Protein AF-A0A0P9D506-F1 (afdb_monomer)

Sequence (227 aa):
PQLPSVRALAQFGEVRVVRRDKPLDVAALNPLVLRYRTFWEDERLKTAIEIQHPLAGPLPELEIALEADGAMVNRFLLVPDPQRTRPQYLGADVLPATPGGEGYVNTRDFPRFPAPATPPAGNYTRKLRLRMAGQSVDERALATFTRSGDGQIGALVPGSGEFVYLRHRADTAALRGSPADFGGGLELAGWNGPARAAAGAPLTIGLRWQAGAVIAQAFFPELQLLD

Foldseek 3Di:
DDDPFWDFDDDDPQDTDIDGPDDDPCVVLFWWKKWKWWDDDPQWTKIKIKTAGRDQDAAWWKKKFKAFPNHTFWIFTDGEDSPDRGIKMWIWIANQQQRWTFIDTRDDDTDTGGGDPQDDWHKMWIKIFTGDPRDTDDMDTQWIWTADNRRDTHPIDGDIDMDIGRDDDPDPPDFDDDWDDPDQQKIQRHKDWDPDDDPPDDTDIGTDMDGNGRPPDDDDDDDDDDD

Secondary structure (DSSP, 8-state):
-PPTTEEEEEEETTEEEEEESS---HHHH--EEEEEEEEEETTEEEEEEEEE--S-SPPPEEEEEEEETTEEEEEEEE---TT--S-EEEEEEEETTTTEEEEEESSS---EEPPPSSPPPEEEEEEEEEEETTEEEEEEEEEEEEE-TT--EEEEEE-EEEEEE-------SPPBP--EESSSSEEEEEEE--SSPPTTSPPP-EEEEEESS---S----------

Solvent-accessible surface area (backbone atoms only — not comparable to full-atom values): 13648 Å² total; per-residue (Å²): 127,84,59,86,62,53,47,78,76,49,74,58,89,90,47,70,46,67,47,63,82,63,89,75,68,56,79,84,63,39,38,45,31,41,38,40,39,34,48,80,55,94,84,22,48,34,33,46,31,41,37,44,65,54,69,94,61,87,62,57,38,36,31,40,37,35,24,48,79,84,41,84,65,42,77,46,81,42,71,64,67,66,84,61,78,60,69,43,50,33,36,39,36,34,35,57,70,41,62,15,35,40,45,37,59,84,65,90,86,54,65,71,40,75,47,50,95,72,63,78,56,46,48,35,39,32,31,42,33,39,26,52,94,91,39,80,79,46,75,44,76,33,27,38,30,34,31,45,86,89,24,49,78,42,79,72,44,66,27,68,52,75,46,80,41,76,76,77,77,83,74,82,70,82,55,51,82,66,71,44,78,67,79,75,27,35,29,35,69,18,30,44,61,71,96,70,85,59,92,95,55,90,85,66,73,49,76,41,74,42,71,70,42,80,76,83,63,94,81,81,88,83,87,80,88,82,134

Organism: NCBI:txid186479

Radius of gyration: 22.73 Å; Cα contacts (8 Å, |Δi|>4): 456; chains: 1; bounding box: 46×36×75 Å

pLDDT: mean 73.48, std 17.16, range [27.7, 95.5]

Structure (mmCIF, N/CA/C/O backbone):
data_AF-A0A0P9D506-F1
#
_entry.id   AF-A0A0P9D506-F1
#
loop_
_atom_site.group_PDB
_atom_site.id
_atom_site.type_symbol
_atom_site.label_atom_id
_atom_site.label_alt_id
_atom_site.label_comp_id
_atom_site.label_asym_id
_atom_site.label_entity_id
_atom_site.label_seq_id
_atom_site.pdbx_PDB_ins_code
_atom_site.Cartn_x
_atom_site.Cartn_y
_atom_site.Cartn_z
_atom_site.occupancy
_atom_site.B_iso_or_equiv
_atom_site.auth_seq_id
_atom_site.auth_comp_id
_atom_site.auth_asym_id
_atom_site.auth_atom_id
_atom_site.pdbx_PDB_model_num
ATOM 1 N N . PRO A 1 1 ? 8.800 -18.474 23.063 1.00 35.50 1 PRO A N 1
ATOM 2 C CA . PRO A 1 1 ? 7.679 -19.431 22.870 1.00 35.50 1 PRO A CA 1
ATOM 3 C C . PRO A 1 1 ? 6.878 -19.080 21.604 1.00 35.50 1 PRO A C 1
ATOM 5 O O . PRO A 1 1 ? 6.477 -17.932 21.448 1.00 35.50 1 PRO A O 1
ATOM 8 N N . GLN A 1 2 ? 6.726 -20.026 20.669 1.00 27.70 2 GLN A N 1
ATOM 9 C CA . GLN A 1 2 ? 5.905 -19.854 19.461 1.00 27.70 2 GLN A CA 1
ATOM 10 C C . GLN A 1 2 ? 4.445 -19.597 19.856 1.00 27.70 2 GLN A C 1
ATOM 12 O O . GLN A 1 2 ? 3.882 -20.349 20.648 1.00 27.70 2 GLN A O 1
ATOM 17 N N . LEU A 1 3 ? 3.833 -18.548 19.300 1.00 34.16 3 LEU A N 1
ATOM 18 C CA . LEU A 1 3 ? 2.386 -18.3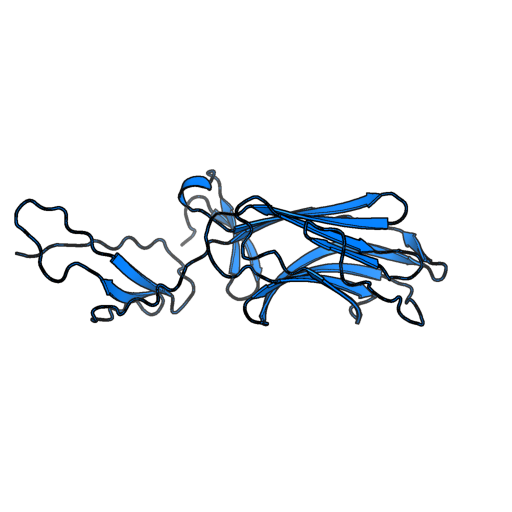60 19.383 1.00 34.16 3 LEU A CA 1
ATOM 19 C C . LEU A 1 3 ? 1.706 -19.597 18.767 1.00 34.16 3 LEU A C 1
ATOM 21 O O . LEU A 1 3 ? 2.063 -19.965 17.642 1.00 34.16 3 LEU A O 1
ATOM 25 N N . PRO A 1 4 ? 0.735 -20.234 19.448 1.00 36.41 4 PRO A N 1
ATOM 26 C CA . PRO A 1 4 ? -0.028 -21.304 18.830 1.00 36.41 4 PRO A CA 1
ATOM 27 C C . PRO A 1 4 ? -0.673 -20.755 17.554 1.00 36.41 4 PRO A C 1
ATOM 29 O O . PRO A 1 4 ? -1.285 -19.685 17.577 1.00 36.41 4 PRO A O 1
ATOM 32 N N . SER A 1 5 ? -0.539 -21.482 16.444 1.00 46.94 5 SER A N 1
ATOM 33 C CA . SER A 1 5 ? -1.166 -21.201 15.139 1.00 46.94 5 SER A CA 1
ATOM 34 C C . SER A 1 5 ? -0.719 -19.942 14.377 1.00 46.94 5 SER A C 1
ATOM 36 O O . SER A 1 5 ? -1.493 -19.375 13.598 1.00 46.94 5 SER A O 1
ATOM 38 N N . VAL A 1 6 ? 0.515 -19.470 14.596 1.00 43.34 6 VAL A N 1
ATOM 39 C CA . VAL A 1 6 ? 1.065 -18.312 13.875 1.00 43.34 6 VAL A CA 1
ATOM 40 C C . VAL A 1 6 ? 2.452 -18.626 13.313 1.00 43.34 6 VAL A C 1
ATOM 42 O O . VAL A 1 6 ? 3.402 -18.859 14.058 1.00 43.34 6 VAL A O 1
ATOM 45 N N . ARG A 1 7 ? 2.591 -18.585 11.984 1.00 47.22 7 ARG A N 1
ATOM 46 C CA . ARG A 1 7 ? 3.868 -18.752 11.278 1.00 47.22 7 ARG A CA 1
ATOM 47 C C . ARG A 1 7 ? 4.343 -17.391 10.773 1.00 47.22 7 ARG A C 1
ATOM 49 O O . ARG A 1 7 ? 3.692 -16.785 9.926 1.00 47.22 7 ARG A O 1
ATOM 56 N N . ALA A 1 8 ? 5.456 -16.888 11.301 1.00 42.03 8 ALA A N 1
ATOM 57 C CA . ALA A 1 8 ? 6.073 -15.667 10.787 1.00 42.03 8 ALA A CA 1
ATOM 58 C C . ALA A 1 8 ? 6.555 -15.900 9.346 1.00 42.03 8 ALA A C 1
ATOM 60 O O . ALA A 1 8 ? 7.224 -16.897 9.076 1.00 42.03 8 ALA A O 1
ATOM 61 N N . LEU A 1 9 ? 6.172 -15.009 8.431 1.00 39.88 9 LEU A N 1
ATOM 62 C CA . LEU A 1 9 ? 6.532 -15.084 7.014 1.00 39.88 9 LEU A CA 1
ATOM 63 C C . LEU A 1 9 ? 7.636 -14.091 6.650 1.00 39.88 9 LEU A C 1
ATOM 65 O O . LEU A 1 9 ? 8.501 -14.416 5.846 1.00 39.88 9 LEU A O 1
ATOM 69 N N . ALA A 1 10 ? 7.600 -12.891 7.232 1.00 35.34 10 ALA A N 1
ATOM 70 C CA . ALA A 1 10 ? 8.589 -11.843 6.998 1.00 35.34 10 ALA A CA 1
ATOM 71 C C . ALA A 1 10 ? 8.622 -10.847 8.169 1.00 35.34 10 ALA A C 1
ATOM 73 O O . ALA A 1 10 ? 7.654 -10.737 8.926 1.00 35.34 10 ALA A O 1
ATOM 74 N N . GLN A 1 11 ? 9.727 -10.114 8.312 1.00 36.28 11 GLN A N 1
ATOM 75 C CA . GLN A 1 11 ? 9.911 -9.076 9.328 1.00 36.28 11 GLN A CA 1
ATOM 76 C C . GLN A 1 11 ? 10.522 -7.824 8.689 1.00 36.28 11 GLN A C 1
ATOM 78 O O . GLN A 1 11 ? 11.484 -7.927 7.932 1.00 36.28 11 GLN A O 1
ATOM 83 N N . PHE A 1 12 ? 9.974 -6.658 9.029 1.00 34.81 12 PHE A N 1
ATOM 84 C CA . PHE A 1 12 ? 10.417 -5.349 8.554 1.00 34.81 12 PHE A CA 1
ATOM 85 C C . PHE A 1 12 ? 10.523 -4.404 9.754 1.00 34.81 12 PHE A C 1
ATOM 87 O O . PHE A 1 12 ? 9.514 -3.941 10.283 1.00 34.81 12 PHE A O 1
ATOM 94 N N . GLY A 1 13 ? 11.746 -4.165 10.232 1.00 47.16 13 GLY A N 1
ATOM 95 C CA . GLY A 1 13 ? 11.960 -3.441 11.488 1.00 47.16 13 GLY A CA 1
ATOM 96 C C . GLY A 1 13 ? 11.246 -4.129 12.659 1.00 47.16 13 GLY A C 1
ATOM 97 O O . GLY A 1 13 ? 11.468 -5.318 12.914 1.00 47.16 13 GLY A O 1
ATOM 98 N N . GLU A 1 14 ? 10.369 -3.390 13.341 1.00 35.06 14 GLU A N 1
ATOM 99 C CA . GLU A 1 14 ? 9.546 -3.892 14.454 1.00 35.06 14 GLU A CA 1
ATOM 100 C C . GLU A 1 14 ? 8.233 -4.562 14.012 1.00 35.06 14 GLU A C 1
ATOM 102 O O . GLU A 1 14 ? 7.533 -5.169 14.825 1.00 35.06 14 GLU A O 1
ATOM 107 N N . VAL A 1 15 ? 7.894 -4.509 12.721 1.00 34.16 15 VAL A N 1
ATOM 108 C CA . VAL A 1 15 ? 6.664 -5.099 12.181 1.00 34.16 15 VAL A CA 1
ATOM 109 C C . VAL A 1 15 ? 6.923 -6.527 11.706 1.00 34.16 15 VAL A C 1
ATOM 111 O O . VAL A 1 15 ? 7.879 -6.805 10.979 1.00 34.16 15 VAL A O 1
ATOM 114 N N . ARG A 1 16 ? 6.035 -7.457 12.080 1.00 37.97 16 ARG A N 1
ATOM 115 C CA . ARG A 1 16 ? 6.063 -8.853 11.617 1.00 37.97 16 ARG A CA 1
ATOM 116 C C . ARG A 1 16 ? 4.842 -9.181 10.770 1.00 37.97 16 ARG A C 1
ATOM 118 O O . ARG A 1 16 ? 3.706 -9.016 11.206 1.00 37.97 16 ARG A O 1
ATOM 125 N N . VAL A 1 17 ? 5.093 -9.730 9.586 1.00 39.53 17 VAL A N 1
ATOM 126 C CA . VAL A 1 17 ? 4.075 -10.337 8.729 1.00 39.53 17 VAL A CA 1
ATOM 127 C C . VAL A 1 17 ? 3.896 -11.782 9.168 1.00 39.53 17 VAL A C 1
ATOM 129 O O . VAL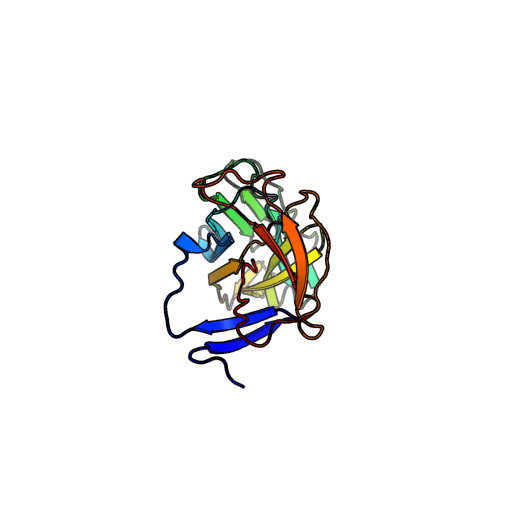 A 1 17 ? 4.837 -12.580 9.142 1.00 39.53 17 VAL A O 1
ATOM 132 N N . VAL A 1 18 ? 2.681 -12.129 9.579 1.00 47.38 18 VAL A N 1
ATOM 133 C CA . VAL A 1 18 ? 2.360 -13.452 10.111 1.00 47.38 18 VAL A CA 1
ATOM 134 C C . VAL A 1 18 ? 1.245 -14.128 9.318 1.00 47.38 18 VAL A C 1
ATOM 136 O O . VAL A 1 18 ? 0.275 -13.491 8.920 1.00 47.38 18 VAL A O 1
ATOM 139 N N . ARG A 1 19 ? 1.368 -15.442 9.116 1.00 41.72 19 ARG A N 1
ATOM 140 C CA . ARG A 1 19 ? 0.308 -16.324 8.615 1.00 41.72 19 ARG A CA 1
ATOM 141 C C . ARG A 1 19 ? -0.375 -16.991 9.800 1.00 41.72 19 ARG A C 1
ATOM 143 O O . ARG A 1 19 ? 0.322 -17.546 10.648 1.00 41.72 19 ARG A O 1
ATOM 150 N N . ARG A 1 20 ? -1.707 -16.935 9.866 1.00 49.34 20 ARG A N 1
ATOM 151 C CA . ARG A 1 20 ? -2.500 -17.573 10.930 1.00 49.34 20 ARG A CA 1
ATOM 152 C C . ARG A 1 20 ? -3.336 -18.716 10.370 1.00 49.34 20 ARG A C 1
ATOM 154 O O . ARG A 1 20 ? -3.787 -18.640 9.230 1.00 49.34 20 ARG A O 1
ATOM 161 N N . ASP A 1 21 ? -3.576 -19.724 11.204 1.00 42.81 21 ASP A N 1
ATOM 162 C CA . ASP A 1 21 ? -4.328 -20.925 10.812 1.00 42.81 21 ASP A CA 1
ATOM 163 C C . ASP A 1 21 ? -5.848 -20.788 11.038 1.00 42.81 21 ASP A C 1
ATOM 165 O O . ASP A 1 21 ? -6.612 -21.678 10.672 1.00 42.81 21 ASP A O 1
ATOM 169 N N . LYS A 1 22 ? -6.308 -19.670 11.624 1.00 42.88 22 LYS A N 1
ATOM 170 C CA . LYS A 1 22 ? -7.733 -19.342 11.803 1.00 42.88 22 LYS A CA 1
ATOM 171 C C . LYS A 1 22 ? -8.062 -17.970 11.202 1.00 42.88 22 LYS A C 1
ATOM 173 O O . LYS A 1 22 ? -7.270 -17.041 11.394 1.00 42.88 22 LYS A O 1
ATOM 178 N N . PRO A 1 23 ? -9.206 -17.823 10.507 1.00 45.56 23 PRO A N 1
ATOM 179 C CA . PRO A 1 23 ? -9.630 -16.541 9.965 1.00 45.56 23 PRO A CA 1
ATOM 180 C C . PRO A 1 23 ? -9.907 -15.549 11.099 1.00 45.56 23 PRO A C 1
ATOM 182 O O . PRO A 1 23 ? -10.525 -15.879 12.109 1.00 45.56 23 PRO A O 1
ATOM 185 N N . LEU A 1 24 ? -9.391 -14.337 10.928 1.00 48.41 24 LEU A N 1
ATOM 186 C CA . LEU A 1 24 ? -9.654 -13.198 11.796 1.00 48.41 24 LEU A CA 1
ATOM 187 C C . LEU A 1 24 ? -11.125 -12.785 11.608 1.00 48.41 24 LEU A C 1
ATOM 189 O O . LEU A 1 24 ? -11.568 -12.694 10.463 1.00 48.41 24 LEU A O 1
ATOM 193 N N . ASP A 1 25 ? -11.867 -12.486 12.678 1.00 53.00 25 ASP A N 1
ATOM 194 C CA . ASP A 1 25 ? -13.116 -11.729 12.524 1.00 53.00 25 ASP A CA 1
ATOM 195 C C . ASP A 1 25 ? -12.754 -10.265 12.234 1.00 53.00 25 ASP A C 1
ATOM 197 O O . ASP A 1 25 ? -12.614 -9.417 13.117 1.00 53.00 25 ASP A O 1
ATOM 201 N N . VAL A 1 26 ? -12.495 -10.007 10.953 1.00 47.41 26 VAL A N 1
ATOM 202 C CA . VAL A 1 26 ? -12.115 -8.700 10.410 1.00 47.41 26 VAL A CA 1
ATOM 203 C C . VAL A 1 26 ? -13.208 -7.659 10.682 1.00 47.41 26 VAL A C 1
ATOM 205 O O . VAL A 1 26 ? -12.885 -6.486 10.857 1.00 47.41 26 VAL A O 1
ATOM 208 N N . ALA A 1 27 ? -14.479 -8.069 10.780 1.00 49.62 27 ALA A N 1
ATOM 209 C CA . ALA A 1 27 ? -15.591 -7.158 11.035 1.00 49.62 27 ALA A CA 1
ATOM 210 C C . ALA A 1 27 ? -15.585 -6.632 12.481 1.00 49.62 27 ALA A C 1
ATOM 212 O O . ALA A 1 27 ? -15.836 -5.449 12.696 1.00 49.62 27 ALA A O 1
ATOM 213 N N . ALA A 1 28 ? -15.225 -7.469 13.460 1.00 49.50 28 ALA A N 1
ATOM 214 C CA . ALA A 1 28 ? -15.126 -7.063 14.865 1.00 49.50 28 ALA A CA 1
ATOM 215 C C . ALA A 1 28 ? -13.919 -6.149 15.161 1.00 49.50 28 ALA A C 1
ATOM 217 O O . ALA A 1 28 ? -13.972 -5.315 16.063 1.00 49.50 28 ALA A O 1
ATOM 218 N N . LEU A 1 29 ? -12.821 -6.303 14.411 1.00 51.12 29 LEU A N 1
ATOM 219 C CA . LEU A 1 29 ? -11.561 -5.581 14.646 1.00 51.12 29 LEU A CA 1
ATOM 220 C C . LEU A 1 29 ? -11.423 -4.286 13.851 1.00 51.12 29 LEU A C 1
ATOM 222 O O . LEU A 1 29 ? -10.526 -3.494 14.136 1.00 51.12 29 LEU A O 1
ATOM 226 N N . ASN A 1 30 ? -12.295 -4.078 12.865 1.00 60.16 30 ASN A N 1
ATOM 227 C CA . ASN A 1 30 ? -12.381 -2.833 12.119 1.00 60.16 30 ASN A CA 1
ATOM 228 C C . ASN A 1 30 ? -10.988 -2.345 11.588 1.00 60.16 30 ASN A C 1
ATOM 230 O O . ASN A 1 30 ? -10.583 -1.212 11.876 1.00 60.16 30 ASN A O 1
ATOM 234 N N . PRO A 1 31 ? -10.212 -3.166 10.833 1.00 66.44 31 PRO A N 1
ATOM 235 C CA . PRO A 1 31 ? -8.844 -2.841 10.391 1.00 66.44 31 PRO A CA 1
ATOM 236 C C . PRO A 1 31 ? -8.776 -2.101 9.048 1.00 66.44 31 PRO A C 1
ATOM 238 O O . PRO A 1 31 ? -9.482 -2.455 8.112 1.00 66.44 31 PRO A O 1
ATOM 241 N N . LEU A 1 32 ? -7.899 -1.108 8.891 1.00 73.62 32 LEU A N 1
ATOM 242 C CA . LEU A 1 32 ? -7.646 -0.517 7.574 1.00 73.62 32 LEU A CA 1
ATOM 243 C C . LEU A 1 32 ? -7.091 -1.602 6.639 1.00 73.62 32 LEU A C 1
ATOM 245 O O . LEU A 1 32 ? -5.986 -2.098 6.867 1.00 73.62 32 LEU A O 1
ATOM 249 N N . VAL A 1 33 ? -7.835 -1.942 5.586 1.00 78.56 33 VAL A N 1
ATOM 250 C CA . VAL A 1 33 ? -7.402 -2.923 4.584 1.00 78.56 33 VAL A CA 1
ATOM 251 C C . VAL A 1 33 ? -7.043 -2.206 3.290 1.00 78.56 33 VAL A C 1
ATOM 253 O O . VAL A 1 33 ? -7.827 -1.415 2.770 1.00 78.56 33 VAL A O 1
ATOM 256 N N . LEU A 1 34 ? -5.859 -2.505 2.761 1.00 82.25 34 LEU A N 1
ATOM 257 C CA . LEU A 1 34 ? -5.371 -2.021 1.472 1.00 82.25 34 LEU A CA 1
ATOM 258 C C . LEU A 1 34 ? -5.137 -3.221 0.561 1.00 82.25 34 LEU A C 1
ATOM 260 O O . LEU A 1 34 ? -4.204 -3.990 0.782 1.00 82.25 34 LEU A O 1
ATOM 264 N N . ARG A 1 35 ? -5.952 -3.379 -0.478 1.00 87.44 35 ARG A N 1
ATOM 265 C CA . ARG A 1 35 ? -5.739 -4.390 -1.519 1.00 87.44 35 ARG A CA 1
ATOM 266 C C . ARG A 1 35 ? -5.148 -3.728 -2.733 1.00 87.44 35 ARG A C 1
ATOM 268 O O . ARG A 1 35 ? -5.627 -2.680 -3.144 1.00 87.44 35 ARG A O 1
ATOM 275 N N . TYR A 1 36 ? -4.136 -4.338 -3.324 1.00 90.69 36 TYR A N 1
ATOM 276 C CA . TYR A 1 36 ? -3.506 -3.804 -4.518 1.00 90.69 36 TYR A CA 1
ATOM 277 C C . TYR A 1 36 ? -3.325 -4.876 -5.579 1.00 90.69 36 TYR A C 1
ATOM 279 O O . TYR A 1 36 ? -3.123 -6.059 -5.291 1.00 90.69 36 TYR A O 1
ATOM 287 N N . ARG A 1 37 ? -3.351 -4.434 -6.830 1.00 92.31 37 ARG A N 1
ATOM 288 C CA . ARG A 1 37 ? -3.049 -5.253 -7.996 1.00 92.31 37 ARG A CA 1
ATOM 289 C C . ARG A 1 37 ? -2.388 -4.390 -9.054 1.00 92.31 37 ARG A C 1
ATOM 291 O O . ARG A 1 37 ? -2.913 -3.339 -9.408 1.00 92.31 37 ARG A O 1
ATOM 298 N N . THR A 1 38 ? -1.281 -4.870 -9.594 1.00 92.44 38 THR A N 1
ATOM 299 C CA . THR A 1 38 ? -0.655 -4.302 -10.787 1.00 92.44 38 THR A CA 1
ATOM 300 C C . THR A 1 38 ? -0.953 -5.192 -11.984 1.00 92.44 38 THR A C 1
ATOM 302 O O . THR A 1 38 ? -0.980 -6.415 -11.855 1.00 92.44 38 THR A O 1
ATOM 305 N N . PHE A 1 39 ? -1.229 -4.599 -13.138 1.00 92.94 39 PHE A N 1
ATOM 306 C CA . PHE A 1 39 ? -1.551 -5.323 -14.364 1.00 92.94 39 PHE A CA 1
ATOM 307 C C . PHE A 1 39 ? -1.256 -4.468 -15.598 1.00 92.94 39 PHE A C 1
ATOM 309 O O . PHE A 1 39 ? -1.061 -3.257 -15.506 1.00 92.94 39 PHE A O 1
ATOM 316 N N . TRP A 1 40 ? -1.188 -5.126 -16.750 1.00 90.44 40 TRP A N 1
ATOM 317 C CA . TRP A 1 40 ? -0.987 -4.485 -18.041 1.00 90.44 40 TRP A CA 1
ATOM 318 C C . TRP A 1 40 ? -2.316 -4.346 -18.775 1.00 90.44 40 TRP A C 1
ATOM 320 O O . TRP A 1 40 ? -3.032 -5.336 -18.913 1.00 90.44 40 TRP A O 1
ATOM 330 N N . GLU A 1 41 ? -2.638 -3.142 -19.238 1.00 91.38 41 GLU A N 1
ATOM 331 C CA . GLU A 1 41 ? -3.857 -2.856 -19.999 1.00 91.38 41 GLU A CA 1
ATOM 332 C C . GLU A 1 41 ? -3.681 -1.541 -20.769 1.00 91.38 41 GLU A C 1
ATOM 334 O O . GLU A 1 41 ? -3.073 -0.610 -20.245 1.00 91.38 41 GLU A O 1
ATOM 339 N N . ASP A 1 42 ? -4.202 -1.451 -21.996 1.00 89.12 42 ASP A N 1
ATOM 340 C CA . ASP A 1 42 ? -4.135 -0.247 -22.846 1.00 89.12 42 ASP A CA 1
ATOM 341 C C . ASP A 1 42 ? -2.718 0.345 -22.977 1.00 89.12 42 ASP A C 1
ATOM 343 O O . ASP A 1 42 ? -2.521 1.553 -22.842 1.00 89.12 42 ASP A O 1
ATOM 347 N N . GLU A 1 43 ? -1.716 -0.522 -23.171 1.00 87.88 43 GLU A N 1
ATOM 348 C CA . GLU A 1 43 ? -0.290 -0.151 -23.274 1.00 87.88 43 GLU A CA 1
ATOM 349 C C . GLU A 1 43 ? 0.268 0.567 -22.032 1.00 87.88 43 GLU A C 1
ATOM 351 O O . GLU A 1 43 ? 1.312 1.221 -22.073 1.00 87.88 43 GLU A O 1
ATOM 356 N N . ARG A 1 44 ? -0.422 0.436 -20.896 1.00 89.25 44 ARG A N 1
ATOM 357 C CA . ARG A 1 44 ? -0.062 1.047 -19.621 1.00 89.25 44 ARG A CA 1
ATOM 358 C C . ARG A 1 44 ? 0.155 -0.025 -18.571 1.00 89.25 44 ARG A C 1
ATOM 360 O O . ARG A 1 44 ? -0.582 -1.008 -18.469 1.00 89.25 44 ARG A O 1
ATOM 367 N N . LEU A 1 45 ? 1.142 0.217 -17.715 1.00 90.88 45 LEU A N 1
ATOM 368 C CA . LEU A 1 45 ? 1.268 -0.521 -16.468 1.00 90.88 45 LEU A CA 1
ATOM 369 C C . LEU A 1 45 ? 0.378 0.159 -15.427 1.00 90.88 45 LEU A C 1
ATOM 371 O O . LEU A 1 45 ? 0.734 1.210 -14.884 1.00 90.88 45 LEU A O 1
ATOM 375 N N . LYS A 1 46 ? -0.773 -0.444 -15.144 1.00 92.06 46 LYS A N 1
ATOM 376 C CA . LYS A 1 46 ? -1.761 0.073 -14.197 1.00 92.06 46 LYS A CA 1
ATOM 377 C C . LYS A 1 46 ? -1.548 -0.559 -12.827 1.00 92.06 46 LYS A C 1
ATOM 379 O O . LYS A 1 46 ? -1.288 -1.756 -12.714 1.00 92.06 46 LYS A O 1
ATOM 384 N N . THR A 1 47 ? -1.680 0.232 -11.772 1.00 92.00 47 THR A N 1
ATOM 385 C CA . THR A 1 47 ? -1.820 -0.274 -10.402 1.00 92.00 47 THR A CA 1
ATOM 386 C C . THR A 1 47 ? -3.147 0.201 -9.863 1.00 92.00 47 THR A C 1
ATOM 388 O O . THR A 1 47 ? -3.354 1.405 -9.792 1.00 92.00 47 THR A O 1
ATOM 391 N N . ALA A 1 48 ? -3.988 -0.732 -9.430 1.00 91.94 48 ALA A N 1
ATOM 392 C CA . ALA A 1 48 ? -5.222 -0.458 -8.716 1.00 91.94 48 ALA A CA 1
ATOM 393 C C . ALA A 1 48 ? -5.071 -0.779 -7.234 1.00 91.94 48 ALA A C 1
ATOM 395 O O . ALA A 1 48 ? -4.502 -1.809 -6.870 1.00 91.94 48 ALA A O 1
ATOM 396 N N . ILE A 1 49 ? -5.592 0.106 -6.392 1.00 90.75 49 ILE A N 1
ATOM 397 C CA . ILE A 1 49 ? -5.580 0.008 -4.941 1.00 90.75 49 ILE A CA 1
ATOM 398 C C . ILE A 1 49 ? -6.999 0.242 -4.432 1.00 90.75 49 ILE A C 1
ATOM 400 O O . ILE A 1 49 ? -7.587 1.295 -4.658 1.00 90.75 49 ILE A O 1
ATOM 404 N N . GLU A 1 50 ? -7.540 -0.735 -3.724 1.00 90.69 50 GLU A N 1
ATOM 405 C CA . GLU A 1 50 ? -8.763 -0.601 -2.948 1.00 90.69 50 GLU A CA 1
ATOM 406 C C . GLU A 1 50 ? -8.397 -0.356 -1.484 1.00 90.69 50 GLU A C 1
ATOM 408 O O . GLU A 1 50 ? -7.643 -1.120 -0.881 1.00 90.69 50 GLU A O 1
ATOM 413 N N . ILE A 1 51 ? -8.974 0.687 -0.899 1.00 85.56 51 ILE A N 1
ATOM 414 C CA . ILE A 1 51 ? -8.943 0.936 0.539 1.00 85.56 51 ILE A CA 1
ATOM 415 C C . ILE A 1 51 ? -10.309 0.580 1.094 1.00 85.56 51 ILE A C 1
ATOM 417 O O . ILE A 1 51 ? -11.286 1.279 0.811 1.00 85.56 51 ILE A O 1
ATOM 421 N N . GLN A 1 52 ? -10.383 -0.478 1.894 1.00 82.62 52 GLN A N 1
ATOM 422 C CA . GLN A 1 52 ? -11.583 -0.782 2.661 1.00 82.62 52 GLN A CA 1
ATOM 423 C C . GLN A 1 52 ? -11.477 -0.139 4.038 1.00 82.62 52 GLN A C 1
ATOM 425 O O . GLN A 1 52 ? -10.494 -0.300 4.767 1.00 82.62 52 GLN A O 1
ATOM 430 N N . HIS A 1 53 ? -12.507 0.644 4.340 1.00 67.00 53 HIS A N 1
ATOM 431 C CA . HIS A 1 53 ? -12.592 1.496 5.512 1.00 67.00 53 HIS A CA 1
ATOM 432 C C . HIS A 1 53 ? -13.287 0.806 6.668 1.00 67.00 53 HIS A C 1
ATOM 434 O O . HIS A 1 53 ? -14.365 0.244 6.477 1.00 67.00 53 HIS A O 1
ATOM 440 N N . PRO A 1 54 ? -12.729 0.966 7.871 1.00 55.91 54 PRO A N 1
ATOM 441 C CA . PRO A 1 54 ? -13.493 0.664 9.070 1.00 55.91 54 PRO A CA 1
ATOM 442 C C . PRO A 1 54 ? -13.524 1.763 10.152 1.00 55.91 54 PRO A C 1
ATOM 444 O O . PRO A 1 54 ? -14.440 1.761 10.963 1.00 55.91 54 PRO A O 1
ATOM 447 N N . LEU A 1 55 ? -12.632 2.761 10.199 1.00 52.19 55 LEU A N 1
ATOM 448 C CA . LEU A 1 55 ? -12.652 3.770 11.281 1.00 52.19 55 LEU A CA 1
ATOM 449 C C . LEU A 1 55 ? -12.435 5.205 10.796 1.00 52.19 55 LEU A C 1
ATOM 451 O O . LEU A 1 55 ? -11.557 5.475 9.978 1.00 52.19 55 LEU A O 1
ATOM 455 N N . ALA A 1 56 ? -13.169 6.139 11.409 1.00 53.16 56 ALA A N 1
ATOM 456 C CA . ALA A 1 56 ? -12.932 7.576 11.301 1.00 53.16 56 ALA A CA 1
ATOM 457 C C . ALA A 1 56 ? -11.516 7.945 11.795 1.00 53.16 56 ALA A C 1
ATOM 459 O O . ALA A 1 56 ? -11.123 7.583 12.906 1.00 53.16 56 ALA A O 1
ATOM 460 N N . GLY A 1 57 ? -10.753 8.693 10.993 1.00 60.09 57 GLY A N 1
ATOM 461 C CA . GLY A 1 57 ? -9.397 9.141 11.333 1.00 60.09 57 GLY A CA 1
ATOM 462 C C . GLY A 1 57 ? -8.530 9.430 10.100 1.00 60.09 57 GLY A C 1
ATOM 463 O O . GLY A 1 57 ? -8.892 9.022 8.996 1.00 60.09 57 GLY A O 1
ATOM 464 N N . PRO A 1 58 ? -7.375 10.102 10.268 1.00 65.31 58 PRO A N 1
ATOM 465 C CA . PRO A 1 58 ? -6.530 10.548 9.155 1.00 65.31 58 PRO A CA 1
ATOM 4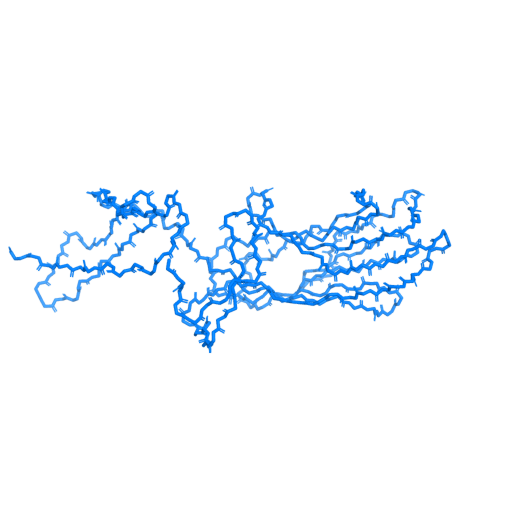66 C C . PRO A 1 58 ? -6.001 9.351 8.372 1.00 65.31 58 PRO A C 1
ATOM 468 O O . PRO A 1 58 ? -5.396 8.481 8.983 1.00 65.31 58 PRO A O 1
ATOM 471 N N . LEU A 1 59 ? -6.248 9.261 7.063 1.00 75.88 59 LEU A N 1
ATOM 472 C CA . LEU A 1 59 ? -5.810 8.146 6.207 1.00 75.88 59 LEU A CA 1
ATOM 473 C C . LEU A 1 59 ? -4.308 8.200 5.917 1.00 75.88 59 LEU A C 1
ATOM 475 O O . LEU A 1 59 ? -3.746 9.293 5.918 1.00 75.88 59 LEU A O 1
ATOM 479 N N . PRO A 1 60 ? -3.639 7.048 5.712 1.00 75.62 60 PRO A N 1
ATOM 480 C CA . PRO A 1 60 ? -2.254 7.091 5.292 1.00 75.62 60 PRO A CA 1
ATOM 481 C C . PRO A 1 60 ? -2.171 7.604 3.853 1.00 75.62 60 PRO A C 1
ATOM 483 O O . PRO A 1 60 ? -3.045 7.339 3.025 1.00 75.62 60 PRO A O 1
ATOM 486 N N . GLU A 1 61 ? -1.088 8.300 3.555 1.00 83.88 61 GLU A N 1
ATOM 487 C CA . GLU A 1 61 ? -0.721 8.629 2.187 1.00 83.88 61 GLU A CA 1
ATOM 488 C C . GLU A 1 61 ? -0.138 7.376 1.527 1.00 83.88 61 GLU A C 1
ATOM 490 O O . GLU A 1 61 ? 0.650 6.643 2.133 1.00 83.88 61 GLU A O 1
ATOM 495 N N . LEU A 1 62 ? -0.521 7.116 0.281 1.00 86.88 62 LEU A N 1
ATOM 496 C CA . LEU A 1 62 ? 0.052 6.036 -0.512 1.00 86.88 62 LEU A CA 1
ATOM 497 C C . LEU A 1 62 ? 1.001 6.648 -1.529 1.00 86.88 62 LEU A C 1
ATOM 499 O O . LEU A 1 62 ? 0.621 7.536 -2.280 1.00 86.88 62 LEU A O 1
ATOM 503 N N . GLU A 1 63 ? 2.232 6.170 -1.580 1.00 89.44 63 GLU A N 1
ATOM 504 C CA . GLU A 1 63 ? 3.199 6.585 -2.582 1.00 89.44 63 GLU A CA 1
ATOM 505 C C . GLU A 1 63 ? 3.526 5.395 -3.475 1.00 89.44 63 GLU A C 1
ATOM 507 O O . GLU A 1 63 ? 4.089 4.405 -3.017 1.00 89.44 63 GLU A O 1
ATOM 512 N N . ILE A 1 64 ? 3.197 5.474 -4.760 1.00 89.88 64 ILE A N 1
ATOM 513 C CA . ILE A 1 64 ? 3.751 4.533 -5.731 1.00 89.88 64 ILE A CA 1
ATOM 514 C C . ILE A 1 64 ? 5.085 5.107 -6.200 1.00 89.88 64 ILE A C 1
ATOM 516 O O . ILE A 1 64 ? 5.136 6.238 -6.658 1.00 89.88 64 ILE A O 1
ATOM 520 N N . ALA A 1 65 ? 6.170 4.356 -6.090 1.00 90.25 65 ALA A N 1
ATOM 521 C CA . ALA A 1 65 ? 7.474 4.749 -6.611 1.00 90.25 65 ALA A CA 1
ATOM 522 C C . ALA A 1 65 ? 7.829 3.895 -7.828 1.00 90.25 65 ALA A C 1
ATOM 524 O O . ALA A 1 65 ? 7.506 2.706 -7.881 1.00 90.25 65 ALA A O 1
ATOM 525 N N . LEU A 1 66 ? 8.498 4.502 -8.799 1.00 91.50 66 LEU A N 1
ATOM 526 C CA . LEU A 1 66 ? 9.114 3.817 -9.921 1.00 91.50 66 LEU A CA 1
ATOM 527 C C . LEU A 1 66 ? 10.619 4.033 -9.833 1.00 91.50 66 LEU A C 1
ATOM 529 O O . LEU A 1 66 ? 11.081 5.171 -9.885 1.00 91.50 66 LEU A O 1
ATOM 533 N N . GLU A 1 67 ? 11.368 2.947 -9.697 1.00 93.69 67 GLU A N 1
ATOM 534 C CA . GLU A 1 67 ? 12.825 2.954 -9.597 1.00 93.69 67 GLU A CA 1
ATOM 535 C C . GLU A 1 67 ? 13.429 2.197 -10.783 1.00 93.69 67 GLU A C 1
ATOM 537 O O . GLU A 1 67 ? 12.888 1.166 -11.183 1.00 93.69 67 GLU A O 1
ATOM 542 N N . ALA A 1 68 ? 14.545 2.692 -11.322 1.00 93.31 68 ALA A N 1
ATOM 543 C CA . ALA A 1 68 ? 15.368 2.021 -12.326 1.00 93.31 68 ALA A CA 1
ATOM 544 C C . ALA A 1 68 ? 16.748 1.742 -11.729 1.00 93.31 68 ALA A C 1
ATOM 546 O O . ALA A 1 68 ? 17.413 2.669 -11.272 1.00 93.31 68 ALA A O 1
ATOM 547 N N . ASP A 1 69 ? 17.134 0.468 -11.667 1.00 91.81 69 ASP A N 1
ATOM 548 C CA . ASP A 1 69 ? 18.383 -0.011 -11.061 1.00 91.81 69 ASP A CA 1
ATOM 549 C C . ASP A 1 69 ? 18.657 0.613 -9.670 1.00 91.81 69 ASP A C 1
ATOM 551 O O . ASP A 1 69 ? 19.781 0.952 -9.306 1.00 91.81 69 ASP A O 1
ATOM 555 N N . GLY A 1 70 ? 17.587 0.789 -8.882 1.00 87.69 70 GLY A N 1
ATOM 556 C CA . GLY A 1 70 ? 17.613 1.366 -7.531 1.00 87.69 70 GLY A CA 1
ATOM 557 C C . GLY A 1 70 ? 17.562 2.898 -7.463 1.00 87.69 70 GLY A C 1
ATOM 558 O O . GLY A 1 70 ? 17.410 3.449 -6.373 1.00 87.69 70 GLY A O 1
ATOM 559 N N . ALA A 1 71 ? 17.639 3.603 -8.593 1.00 90.31 71 ALA A N 1
ATOM 560 C CA . ALA A 1 71 ? 17.494 5.054 -8.657 1.00 90.31 71 ALA A CA 1
ATOM 561 C C . ALA A 1 71 ? 16.031 5.463 -8.871 1.00 90.31 71 ALA A C 1
ATOM 563 O O . ALA A 1 71 ? 15.318 4.887 -9.691 1.00 90.31 71 ALA A O 1
ATOM 564 N N . MET A 1 72 ? 15.578 6.494 -8.156 1.00 90.25 72 MET A N 1
ATOM 565 C CA . MET A 1 72 ? 14.216 7.011 -8.289 1.00 90.25 72 MET A CA 1
ATOM 566 C C . MET A 1 72 ? 13.994 7.637 -9.671 1.00 90.25 72 MET A C 1
ATOM 568 O O . MET A 1 72 ? 14.682 8.585 -10.039 1.00 90.25 72 MET A O 1
ATOM 572 N N . VAL A 1 73 ? 12.993 7.145 -10.400 1.00 89.38 73 VAL A N 1
ATOM 573 C CA . VAL A 1 73 ? 12.559 7.684 -11.698 1.00 89.38 73 VAL A CA 1
ATOM 574 C C . VAL A 1 73 ? 11.312 8.537 -11.532 1.00 89.38 73 VAL A C 1
ATOM 576 O O . VAL A 1 73 ? 11.232 9.625 -12.096 1.00 89.38 73 VAL A O 1
ATOM 579 N N . ASN A 1 74 ? 10.326 8.048 -10.774 1.00 87.75 74 ASN A N 1
ATOM 580 C CA . ASN A 1 74 ? 9.060 8.751 -10.602 1.00 87.75 74 ASN A CA 1
ATOM 581 C C . ASN A 1 74 ? 8.367 8.397 -9.281 1.00 87.75 74 ASN A C 1
ATOM 583 O O . ASN A 1 74 ? 8.589 7.320 -8.727 1.00 87.75 74 ASN A O 1
ATOM 587 N N . ARG A 1 75 ? 7.516 9.294 -8.772 1.00 87.50 75 ARG A N 1
ATOM 588 C CA . ARG A 1 75 ? 6.795 9.118 -7.498 1.00 87.50 75 ARG A CA 1
ATOM 589 C C . ARG A 1 75 ? 5.377 9.630 -7.619 1.00 87.50 75 ARG A C 1
ATOM 591 O O . ARG A 1 75 ? 5.187 10.773 -8.003 1.00 87.50 75 ARG A O 1
ATOM 598 N N . PHE A 1 76 ? 4.421 8.817 -7.194 1.00 83.56 76 PHE A N 1
ATOM 599 C CA . PHE A 1 76 ? 2.994 9.062 -7.286 1.00 83.56 76 PHE A CA 1
ATOM 600 C C . PHE A 1 76 ? 2.401 9.124 -5.890 1.00 83.56 76 PHE A C 1
ATOM 602 O O . PHE A 1 76 ? 2.152 8.087 -5.279 1.00 83.56 76 PHE A O 1
ATOM 609 N N . LEU A 1 77 ? 2.183 10.337 -5.385 1.00 85.88 77 LEU A N 1
ATOM 610 C CA . LEU A 1 77 ? 1.486 10.524 -4.121 1.00 85.88 77 LEU A CA 1
ATOM 611 C C . LEU A 1 77 ? -0.025 10.449 -4.360 1.00 85.88 77 LEU A C 1
ATOM 613 O O . LEU A 1 77 ? -0.596 11.258 -5.088 1.00 85.88 77 LEU A O 1
ATOM 617 N N . LEU A 1 78 ? -0.658 9.462 -3.744 1.00 85.50 78 LEU A N 1
ATOM 618 C CA . LEU A 1 78 ? -2.086 9.205 -3.773 1.00 85.50 78 LEU A CA 1
ATOM 619 C C . LEU A 1 78 ? -2.616 9.460 -2.361 1.00 85.50 78 LEU A C 1
ATOM 621 O O . LEU A 1 78 ? -2.311 8.716 -1.426 1.00 85.50 78 LEU A O 1
ATOM 625 N N . VAL A 1 79 ? -3.381 10.538 -2.205 1.00 85.31 79 VAL A N 1
ATOM 626 C CA . VAL A 1 79 ? -3.939 10.964 -0.917 1.00 85.31 79 VAL A CA 1
ATOM 627 C C . VAL A 1 79 ? -5.405 10.537 -0.866 1.00 85.31 79 VAL A C 1
ATOM 629 O O . VAL A 1 79 ? -6.216 11.106 -1.597 1.00 85.31 79 VAL A O 1
ATOM 632 N N . PRO A 1 80 ? -5.770 9.530 -0.054 1.00 83.12 80 PRO A N 1
ATOM 633 C CA . PRO A 1 80 ? -7.162 9.124 0.093 1.00 83.12 80 PRO A CA 1
ATOM 634 C C . PRO A 1 80 ? -8.020 10.252 0.673 1.00 83.12 80 PRO A C 1
ATOM 636 O O . PRO A 1 80 ? -7.558 11.002 1.532 1.00 83.12 80 PRO A O 1
ATOM 639 N N . ASP A 1 81 ? -9.290 10.328 0.275 1.00 80.94 81 ASP A N 1
ATOM 640 C CA . ASP A 1 81 ? -10.228 11.309 0.824 1.00 80.94 81 ASP A CA 1
ATOM 641 C C . ASP A 1 81 ? -10.540 10.957 2.293 1.00 80.94 81 ASP A C 1
ATOM 643 O O . ASP A 1 81 ? -11.128 9.898 2.554 1.00 80.94 81 ASP A O 1
ATOM 647 N N . PRO A 1 82 ? -10.164 11.806 3.269 1.00 74.69 82 PRO A N 1
ATOM 648 C CA . PRO A 1 82 ? -10.373 11.519 4.684 1.00 74.69 82 PRO A CA 1
ATOM 649 C C . PRO A 1 82 ? -11.850 11.560 5.100 1.00 74.69 82 PRO A C 1
ATOM 651 O O . PRO A 1 82 ? -12.186 11.034 6.160 1.00 74.69 82 PRO A O 1
ATOM 654 N N . GLN A 1 83 ? -12.731 12.172 4.302 1.00 74.50 83 GLN A N 1
ATOM 655 C CA . GLN A 1 83 ? -14.165 12.284 4.590 1.00 74.50 83 GLN A CA 1
ATOM 656 C C . GLN A 1 83 ? -14.970 11.106 4.032 1.00 74.50 83 GLN A C 1
ATOM 658 O O . GLN A 1 83 ? -16.123 10.890 4.414 1.00 74.50 83 GLN A O 1
ATOM 663 N N . ARG A 1 84 ? -14.377 10.315 3.135 1.00 75.19 84 ARG A N 1
ATOM 664 C CA . ARG A 1 84 ? -15.063 9.206 2.481 1.00 75.19 84 ARG A CA 1
ATOM 665 C C . ARG A 1 84 ? -15.187 8.008 3.417 1.00 75.19 84 ARG A C 1
ATOM 667 O O . ARG A 1 84 ? -14.192 7.487 3.901 1.00 75.19 84 ARG A O 1
ATOM 674 N N . THR A 1 85 ? -16.416 7.534 3.613 1.00 70.12 85 THR A N 1
ATOM 675 C CA . THR A 1 85 ? -16.754 6.416 4.518 1.00 70.12 85 THR A CA 1
ATOM 676 C C . THR A 1 85 ? -16.945 5.072 3.808 1.00 70.12 85 THR A C 1
ATOM 678 O O . THR A 1 85 ? -16.981 4.029 4.451 1.00 70.12 85 THR A O 1
ATOM 681 N N . ARG A 1 86 ? -17.064 5.080 2.475 1.00 78.12 86 ARG A N 1
ATOM 682 C CA . ARG A 1 86 ? -17.134 3.881 1.619 1.00 78.12 86 ARG A CA 1
ATOM 683 C C . ARG A 1 86 ? -15.745 3.496 1.112 1.00 78.12 86 ARG A C 1
ATOM 685 O O . ARG A 1 86 ? -14.874 4.368 1.101 1.00 78.12 86 ARG A O 1
ATOM 692 N N . PRO A 1 87 ? -15.543 2.264 0.604 1.00 85.00 87 PRO A N 1
ATOM 693 C CA . PRO A 1 87 ? -14.297 1.906 -0.054 1.00 85.00 87 PRO A CA 1
ATOM 694 C C . PRO A 1 87 ? -13.839 2.950 -1.080 1.00 85.00 87 PRO A C 1
ATOM 696 O O . PRO A 1 87 ? -14.644 3.583 -1.785 1.00 85.00 87 PRO A O 1
ATOM 699 N N . GLN A 1 88 ? -12.530 3.164 -1.102 1.00 86.75 88 GLN A N 1
ATOM 700 C CA . GLN A 1 88 ? -11.866 4.106 -1.993 1.00 86.75 88 GLN A CA 1
ATOM 701 C C . GLN A 1 88 ? -11.041 3.341 -3.006 1.00 86.75 88 GLN A C 1
ATOM 703 O O . GLN A 1 88 ? -10.354 2.392 -2.643 1.00 86.75 88 GLN A O 1
ATOM 708 N N . TYR A 1 89 ? -11.072 3.794 -4.251 1.00 88.94 89 TYR A N 1
ATOM 709 C CA . TYR A 1 89 ? -10.260 3.237 -5.316 1.00 88.94 89 TYR A CA 1
ATOM 710 C C . TYR A 1 89 ? -9.247 4.283 -5.759 1.00 88.94 89 TYR A C 1
ATOM 712 O O . TYR A 1 89 ? -9.601 5.394 -6.164 1.00 88.94 89 TYR A O 1
ATOM 720 N N . LEU A 1 90 ? -7.981 3.910 -5.636 1.00 89.31 90 LEU A N 1
ATOM 721 C CA . LEU A 1 90 ? -6.831 4.702 -6.024 1.00 89.31 90 LEU A CA 1
ATOM 722 C C . LEU A 1 90 ? -5.982 3.898 -6.994 1.00 89.31 90 LEU A C 1
ATOM 724 O O . LEU A 1 90 ? -6.138 2.683 -7.119 1.00 89.31 90 LEU A O 1
ATOM 728 N N . GLY A 1 91 ? -5.048 4.561 -7.647 1.00 89.31 91 GLY A N 1
ATOM 729 C CA . GLY A 1 91 ? -4.075 3.883 -8.466 1.00 89.31 91 GLY A CA 1
ATOM 730 C C . GLY A 1 91 ? -3.210 4.826 -9.263 1.00 89.31 91 GLY A C 1
ATOM 731 O O . GLY A 1 91 ? -3.225 6.038 -9.059 1.00 89.31 91 GLY A O 1
ATOM 732 N N . ALA A 1 92 ? -2.409 4.248 -10.144 1.00 89.81 92 ALA A N 1
ATOM 733 C CA . ALA A 1 92 ? -1.647 5.026 -11.099 1.00 89.81 92 ALA A CA 1
ATOM 734 C C . ALA A 1 92 ? -1.341 4.225 -12.357 1.00 89.81 92 ALA A C 1
ATOM 736 O O . ALA A 1 92 ? -1.060 3.022 -12.301 1.00 89.81 92 ALA A O 1
ATOM 737 N N . ASP A 1 93 ? -1.286 4.947 -13.459 1.00 89.88 93 ASP A N 1
ATOM 738 C CA . ASP A 1 93 ? -0.949 4.454 -14.777 1.00 89.88 93 ASP A CA 1
ATOM 739 C C . ASP A 1 93 ? 0.449 4.941 -15.117 1.00 89.88 93 ASP A C 1
ATOM 741 O O . ASP A 1 93 ? 0.714 6.142 -15.111 1.00 89.88 93 ASP A O 1
ATOM 745 N N . VAL A 1 94 ? 1.349 4.011 -15.416 1.00 88.75 94 VAL A N 1
ATOM 746 C CA . VAL A 1 94 ? 2.686 4.331 -15.919 1.00 88.75 94 VAL A CA 1
ATOM 747 C C . VAL A 1 94 ? 2.693 4.092 -17.416 1.00 88.75 94 VAL A C 1
ATOM 749 O O . VAL A 1 94 ? 2.319 3.007 -17.867 1.00 88.75 94 VAL A O 1
ATOM 752 N N . LEU A 1 95 ? 3.149 5.100 -18.157 1.00 87.56 95 LEU A N 1
ATOM 753 C CA . LEU A 1 95 ? 3.451 5.033 -19.577 1.00 87.56 95 LEU A CA 1
ATOM 754 C C . LEU A 1 95 ? 4.860 4.452 -19.754 1.00 87.56 95 LEU A C 1
ATOM 756 O O . LEU A 1 95 ? 5.846 5.121 -19.443 1.00 87.56 95 LEU A O 1
ATOM 760 N N . PRO A 1 96 ? 4.980 3.225 -20.272 1.00 75.88 96 PRO A N 1
ATOM 761 C CA . PRO A 1 96 ? 6.252 2.530 -20.449 1.00 75.88 96 PRO A CA 1
ATOM 762 C C . PRO A 1 96 ? 7.265 3.269 -21.312 1.00 75.88 96 PRO A C 1
ATOM 764 O O . PRO A 1 96 ? 8.457 3.296 -21.007 1.00 75.88 96 PRO A O 1
ATOM 767 N N . ALA A 1 97 ? 6.782 3.883 -22.392 1.00 79.88 97 ALA A N 1
ATOM 768 C CA . ALA A 1 97 ? 7.630 4.558 -23.358 1.00 79.88 97 ALA A CA 1
ATOM 769 C C . ALA A 1 97 ? 8.353 5.757 -22.735 1.00 79.88 97 ALA A C 1
ATOM 771 O O . ALA A 1 97 ? 9.494 6.035 -23.092 1.00 79.88 97 ALA A O 1
ATOM 772 N N . THR A 1 98 ? 7.734 6.441 -21.773 1.00 85.88 98 THR A N 1
ATOM 773 C CA . THR A 1 98 ? 8.220 7.726 -21.253 1.00 85.88 98 THR A CA 1
ATOM 774 C C . THR A 1 98 ? 8.504 7.730 -19.754 1.00 85.88 98 THR A C 1
ATOM 776 O O . THR A 1 98 ? 8.873 8.766 -19.221 1.00 85.88 98 THR A O 1
ATOM 779 N N . PRO A 1 99 ? 8.446 6.584 -19.065 1.00 85.00 99 PRO A N 1
ATOM 780 C CA . PRO A 1 99 ? 8.203 6.463 -17.612 1.00 85.00 99 PRO A CA 1
ATOM 781 C C . PRO A 1 99 ? 7.368 7.558 -16.919 1.00 85.00 99 PRO A C 1
ATOM 783 O O . PRO A 1 99 ? 7.494 7.766 -15.707 1.00 85.00 99 PRO A O 1
ATOM 786 N N . GLY A 1 100 ? 6.532 8.270 -17.675 1.00 86.75 100 GLY A N 1
ATOM 787 C CA . GLY A 1 100 ? 5.572 9.233 -17.157 1.00 86.75 100 GLY A CA 1
ATOM 788 C C . GLY A 1 100 ? 4.292 8.526 -16.739 1.00 86.75 100 GLY A C 1
ATOM 789 O O . GLY A 1 100 ? 4.200 7.297 -16.772 1.00 86.75 100 GLY A O 1
ATOM 790 N N . GLY A 1 101 ? 3.276 9.287 -16.364 1.00 85.25 101 GLY A N 1
ATOM 791 C CA . GLY A 1 101 ? 2.027 8.670 -15.951 1.00 85.25 101 GLY A CA 1
ATOM 792 C C . GLY A 1 101 ? 1.001 9.624 -15.389 1.00 85.25 101 GLY A C 1
ATOM 793 O O . GLY A 1 101 ? 1.198 10.839 -15.355 1.00 85.25 101 GLY A O 1
ATOM 794 N N . GLU A 1 102 ? -0.083 9.043 -14.897 1.00 84.44 102 GLU A N 1
ATOM 795 C CA . GLU A 1 102 ? -1.172 9.750 -14.226 1.00 84.44 102 GLU A CA 1
ATOM 796 C C . GLU A 1 102 ? -1.639 8.930 -13.020 1.00 84.44 102 GLU A C 1
ATOM 798 O O . GLU A 1 102 ? -1.584 7.701 -13.021 1.00 84.44 102 GLU A O 1
ATOM 803 N N . GLY A 1 103 ? -2.046 9.613 -11.955 1.00 80.06 103 GLY A N 1
ATOM 804 C CA . GLY A 1 103 ? -2.615 8.982 -10.766 1.00 80.06 103 GLY A CA 1
ATOM 805 C C . GLY A 1 103 ? -4.129 8.883 -10.890 1.00 80.06 103 GLY A C 1
ATOM 806 O O . GLY A 1 103 ? -4.718 9.525 -11.754 1.00 80.06 103 GLY A O 1
ATOM 807 N N . TYR A 1 104 ? -4.766 8.127 -10.001 1.00 79.75 104 TYR A N 1
ATOM 808 C CA . TYR A 1 104 ? -6.192 8.258 -9.737 1.00 79.75 104 TYR A CA 1
ATOM 809 C C . TYR A 1 104 ? -6.569 8.014 -8.274 1.00 79.75 104 TYR A C 1
ATOM 811 O O . TYR A 1 104 ? -5.939 7.222 -7.582 1.00 79.75 104 TYR A O 1
ATOM 819 N N . VAL A 1 105 ? -7.594 8.726 -7.802 1.00 72.56 105 VAL A N 1
ATOM 820 C CA . VAL A 1 105 ? -8.223 8.700 -6.467 1.00 72.56 105 VAL A CA 1
ATOM 821 C C . VAL A 1 105 ? -9.689 9.133 -6.612 1.00 72.56 105 VAL A C 1
ATOM 823 O O . VAL A 1 105 ? -9.999 10.310 -6.495 1.00 72.56 105 VAL A O 1
ATOM 826 N N . ASN A 1 106 ? -10.617 8.202 -6.847 1.00 67.00 106 ASN A N 1
ATOM 827 C CA . ASN A 1 106 ? -12.085 8.412 -6.832 1.00 67.00 106 ASN A CA 1
ATOM 828 C C . ASN A 1 106 ? -12.722 9.550 -7.690 1.00 67.00 106 ASN A C 1
ATOM 830 O O . ASN A 1 106 ? -13.949 9.597 -7.774 1.00 67.00 106 ASN A O 1
ATOM 834 N N . THR A 1 107 ? -11.956 10.456 -8.300 1.00 58.19 107 THR A N 1
ATOM 835 C CA . THR A 1 107 ? -12.373 11.573 -9.173 1.00 58.19 107 THR A CA 1
ATOM 836 C C . THR A 1 107 ? -11.581 11.526 -10.490 1.00 58.19 107 THR A C 1
ATOM 838 O O . THR A 1 107 ? -11.087 10.457 -10.833 1.00 58.19 107 THR A O 1
ATOM 841 N N . ARG A 1 108 ? -11.517 12.612 -11.280 1.00 53.78 108 ARG A N 1
ATOM 842 C CA . ARG A 1 108 ? -10.808 12.664 -12.581 1.00 53.78 108 ARG A CA 1
ATOM 843 C C . ARG A 1 108 ? -9.514 13.491 -12.580 1.00 53.78 108 ARG A C 1
ATOM 845 O O . ARG A 1 108 ? -8.775 13.394 -13.553 1.00 53.78 108 ARG A O 1
ATOM 852 N N . ASP A 1 109 ? -9.234 14.262 -11.528 1.00 57.97 109 ASP A N 1
ATOM 853 C CA . ASP A 1 109 ? -8.093 15.187 -11.498 1.00 57.97 109 ASP A CA 1
ATOM 854 C C . ASP A 1 109 ? -7.000 14.708 -10.549 1.00 57.97 109 ASP A C 1
ATOM 856 O O . ASP A 1 109 ? -7.196 14.639 -9.334 1.00 57.97 109 ASP A O 1
ATOM 860 N N . PHE A 1 110 ? -5.832 14.409 -11.118 1.00 66.38 110 PHE A N 1
ATOM 861 C CA . PHE A 1 110 ? -4.687 13.864 -10.396 1.00 66.38 110 PHE A CA 1
ATOM 862 C C . PHE A 1 110 ? -3.377 14.488 -10.834 1.00 66.38 110 PHE A C 1
ATOM 864 O O . PHE A 1 110 ? -3.287 15.047 -11.931 1.00 66.38 110 PHE A O 1
ATOM 871 N N . PRO A 1 111 ? -2.331 14.361 -9.998 1.00 65.62 111 PRO A N 1
ATOM 872 C CA . PRO A 1 111 ? -0.978 14.664 -10.422 1.00 65.62 111 PRO A CA 1
ATOM 873 C C . PRO A 1 111 ? -0.651 13.924 -11.722 1.00 65.62 111 PRO A C 1
ATOM 875 O O . PRO A 1 111 ? -0.828 12.710 -11.845 1.00 65.62 111 PRO A O 1
ATOM 878 N N . ARG A 1 112 ? -0.177 14.695 -12.698 1.00 75.62 112 ARG A N 1
ATOM 879 C CA . ARG A 1 112 ? 0.525 14.172 -13.862 1.00 75.62 112 ARG A CA 1
ATOM 880 C C . ARG A 1 112 ? 1.979 13.980 -13.491 1.00 75.62 112 ARG A C 1
ATOM 882 O O . ARG A 1 112 ? 2.580 14.827 -12.831 1.00 75.62 112 ARG A O 1
ATOM 889 N N . PHE A 1 113 ? 2.539 12.885 -13.962 1.00 75.06 113 PHE A N 1
ATOM 890 C CA . PHE A 1 113 ? 3.908 12.500 -13.696 1.00 75.06 113 PHE A CA 1
ATOM 891 C C . PHE A 1 113 ? 4.709 12.773 -14.956 1.00 75.06 113 PHE A C 1
ATOM 893 O O . PHE A 1 113 ? 4.594 12.006 -15.920 1.00 75.06 113 PHE A O 1
ATOM 900 N N . PRO A 1 114 ? 5.461 13.889 -15.000 1.00 80.94 114 PRO A N 1
ATOM 901 C CA . PRO A 1 114 ? 6.250 14.203 -16.172 1.00 80.94 114 PRO A CA 1
ATOM 902 C C . PRO A 1 114 ? 7.255 13.079 -16.407 1.00 80.94 114 PRO A C 1
ATOM 904 O O . PRO A 1 114 ? 7.805 12.494 -15.471 1.00 80.94 114 PRO A O 1
ATOM 907 N N . ALA A 1 115 ? 7.462 12.770 -17.679 1.00 85.62 115 ALA A N 1
ATOM 908 C CA . ALA A 1 115 ? 8.518 11.872 -18.097 1.00 85.62 115 ALA A CA 1
ATOM 909 C C . ALA A 1 115 ? 9.880 12.433 -17.650 1.00 85.62 115 ALA A C 1
ATOM 911 O O . ALA A 1 115 ? 10.095 13.645 -17.784 1.00 85.62 115 ALA A O 1
ATOM 912 N N . PRO A 1 116 ? 10.824 11.609 -17.158 1.00 85.25 116 PRO A N 1
ATOM 913 C CA . PRO A 1 116 ? 12.218 12.026 -17.107 1.00 85.25 116 PRO A CA 1
ATOM 914 C C . PRO A 1 116 ? 12.677 12.468 -18.502 1.00 85.25 116 PRO A C 1
ATOM 916 O O . PRO A 1 116 ? 12.333 11.837 -19.501 1.00 85.25 116 PRO A O 1
ATOM 919 N N . ALA A 1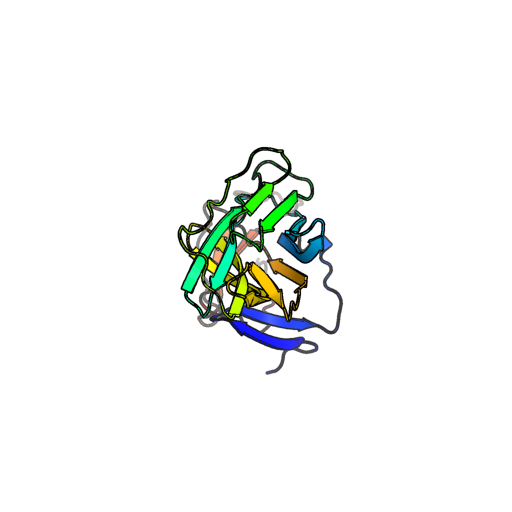 117 ? 13.493 13.524 -18.561 1.00 85.12 117 ALA A N 1
ATOM 920 C CA . ALA A 1 117 ? 14.054 14.027 -19.818 1.00 85.12 117 ALA A CA 1
ATOM 921 C C . ALA A 1 117 ? 14.793 12.929 -20.605 1.00 85.12 117 ALA A C 1
ATOM 923 O O . ALA A 1 117 ? 14.691 12.871 -21.828 1.00 85.12 117 ALA A O 1
ATOM 924 N N . THR A 1 118 ? 15.464 12.023 -19.886 1.00 86.56 118 THR A N 1
ATOM 925 C CA . THR A 1 118 ? 16.095 10.827 -20.448 1.00 86.56 118 THR A CA 1
ATOM 926 C C . THR A 1 118 ? 15.630 9.596 -19.669 1.00 86.56 118 THR A C 1
ATOM 928 O O . THR A 1 118 ? 16.146 9.332 -18.582 1.00 86.56 118 THR A O 1
ATOM 931 N N . PRO A 1 119 ? 14.644 8.843 -20.184 1.00 87.00 119 PRO A N 1
ATOM 932 C CA . PRO A 1 119 ? 14.207 7.586 -19.592 1.00 87.00 119 PRO A CA 1
ATOM 933 C C . PRO A 1 119 ? 15.348 6.559 -19.526 1.00 87.00 119 PRO A C 1
ATOM 935 O O . PRO A 1 119 ? 15.865 6.183 -20.582 1.00 87.00 119 PRO A O 1
ATOM 938 N N . PRO A 1 120 ? 15.736 6.064 -18.336 1.00 90.62 120 PRO A N 1
ATOM 939 C CA . PRO A 1 120 ? 16.745 5.018 -18.259 1.00 90.62 120 PRO A CA 1
ATOM 940 C C . PRO A 1 120 ? 16.260 3.719 -18.928 1.00 90.62 120 PRO A C 1
ATOM 942 O O . PRO A 1 120 ? 15.067 3.425 -19.018 1.00 90.62 120 PRO A O 1
ATOM 945 N N . ALA A 1 121 ? 17.197 2.940 -19.451 1.00 92.06 121 ALA A N 1
ATOM 946 C CA . ALA A 1 121 ? 16.967 1.534 -19.767 1.00 92.06 121 ALA A CA 1
ATOM 947 C C . ALA A 1 121 ? 17.461 0.690 -18.588 1.00 92.06 121 ALA A C 1
ATOM 949 O O . ALA A 1 121 ? 18.255 1.180 -17.788 1.00 92.06 121 ALA A O 1
ATOM 950 N N . GLY A 1 122 ? 17.023 -0.563 -18.495 1.00 93.12 122 GLY A N 1
ATOM 951 C CA . GLY A 1 122 ? 17.477 -1.481 -17.450 1.00 93.12 122 GLY A CA 1
ATOM 952 C C . GLY A 1 122 ? 16.335 -2.081 -16.647 1.00 93.12 122 GLY A C 1
ATOM 953 O O . GLY A 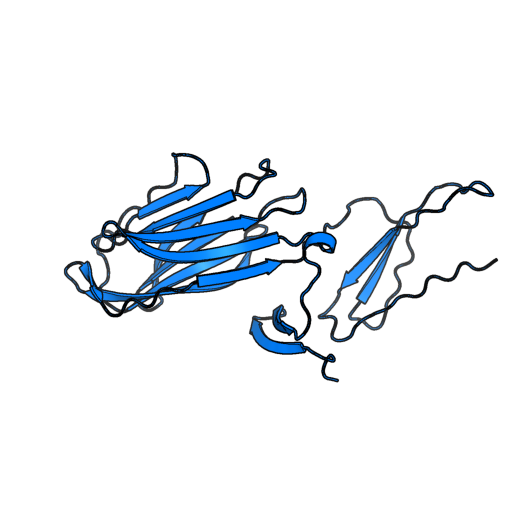1 122 ? 15.220 -2.245 -17.157 1.00 93.12 122 GLY A O 1
ATOM 954 N N . ASN A 1 123 ? 16.624 -2.452 -15.401 1.00 95.50 123 ASN A N 1
ATOM 955 C CA . ASN A 1 123 ? 15.647 -3.105 -14.543 1.00 95.50 123 ASN A CA 1
ATOM 956 C C . ASN A 1 123 ? 14.833 -2.066 -13.796 1.00 95.50 123 ASN A C 1
ATOM 958 O O . ASN A 1 123 ? 15.363 -1.207 -13.098 1.00 95.50 123 ASN A O 1
ATOM 962 N N . TYR A 1 124 ? 13.524 -2.201 -13.889 1.00 94.81 124 TYR A N 1
ATOM 963 C CA . TYR A 1 124 ? 12.576 -1.367 -13.194 1.00 94.81 124 TYR A CA 1
ATOM 964 C C . TYR A 1 124 ? 11.918 -2.134 -12.060 1.00 94.81 124 TYR A C 1
ATOM 966 O O . TYR A 1 124 ? 11.506 -3.288 -12.204 1.00 94.81 124 TYR A O 1
ATOM 974 N N . THR A 1 125 ? 11.767 -1.450 -10.932 1.00 94.31 125 THR A N 1
ATOM 975 C CA . THR A 1 125 ? 10.930 -1.894 -9.822 1.00 94.31 125 THR A CA 1
ATOM 976 C C . THR A 1 125 ? 9.894 -0.825 -9.542 1.00 94.31 125 THR A C 1
ATOM 978 O O . THR A 1 125 ? 10.212 0.332 -9.271 1.00 94.31 125 THR A O 1
ATOM 981 N N . ARG A 1 126 ? 8.627 -1.224 -9.579 1.00 90.50 126 ARG A N 1
ATOM 982 C CA . ARG A 1 126 ? 7.525 -0.410 -9.088 1.00 90.50 126 ARG A CA 1
ATOM 983 C C . ARG A 1 126 ? 7.245 -0.801 -7.651 1.00 90.50 126 ARG A C 1
ATOM 985 O O . ARG A 1 126 ? 7.139 -1.989 -7.354 1.00 90.50 126 ARG A O 1
ATOM 992 N N . LYS A 1 127 ? 7.088 0.175 -6.767 1.00 89.94 127 LYS A N 1
ATOM 993 C CA . LYS A 1 127 ? 6.873 -0.041 -5.337 1.00 89.94 127 LYS A CA 1
ATOM 994 C C . LYS A 1 127 ? 5.654 0.717 -4.842 1.00 89.94 127 LYS A C 1
ATOM 996 O O . LYS A 1 127 ? 5.323 1.762 -5.386 1.00 89.94 127 LYS A O 1
ATOM 1001 N N . LEU A 1 128 ? 5.008 0.193 -3.811 1.00 85.81 128 LEU A N 1
ATOM 1002 C CA . LEU A 1 128 ? 3.999 0.873 -3.012 1.00 85.81 128 LEU A CA 1
ATOM 1003 C C . LEU A 1 128 ? 4.598 1.122 -1.640 1.00 85.81 128 LEU A C 1
ATOM 1005 O O . LEU A 1 128 ? 4.977 0.177 -0.954 1.00 85.81 128 LEU A O 1
ATOM 1009 N N . ARG A 1 129 ? 4.658 2.387 -1.254 1.00 85.25 129 ARG A N 1
ATOM 1010 C CA . ARG A 1 129 ? 5.132 2.861 0.033 1.00 85.25 129 ARG A CA 1
ATOM 1011 C C . ARG A 1 129 ? 3.966 3.474 0.791 1.00 85.25 129 ARG A C 1
ATOM 1013 O O . ARG A 1 129 ? 3.280 4.359 0.284 1.00 85.25 129 ARG A O 1
ATOM 1020 N N . LEU A 1 130 ? 3.742 2.998 2.006 1.00 71.50 130 LEU A N 1
ATOM 1021 C CA . LEU A 1 130 ? 2.734 3.542 2.902 1.00 71.50 130 LEU A CA 1
ATOM 1022 C C . LEU A 1 130 ? 3.365 4.628 3.764 1.00 71.50 130 LEU A C 1
ATOM 1024 O O . LEU A 1 130 ? 4.396 4.383 4.395 1.00 71.50 130 LEU A O 1
ATOM 1028 N N . ARG A 1 131 ? 2.746 5.809 3.822 1.00 71.81 131 ARG A N 1
ATOM 1029 C CA . ARG A 1 131 ? 3.231 6.923 4.636 1.00 71.81 131 ARG A CA 1
ATOM 1030 C C . ARG A 1 131 ? 2.187 7.388 5.642 1.00 71.81 131 ARG A C 1
ATOM 1032 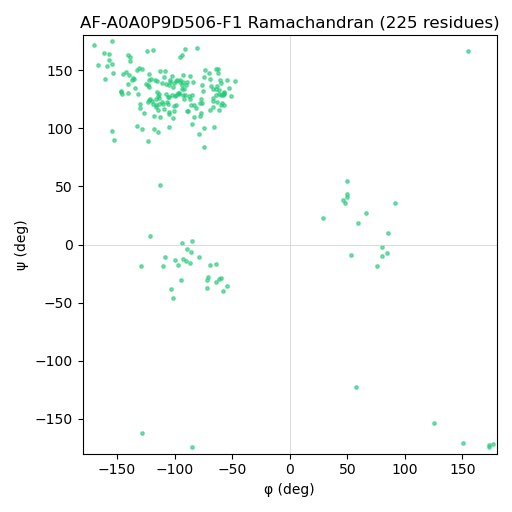O O . ARG A 1 131 ? 1.014 7.550 5.323 1.00 71.81 131 ARG A O 1
ATOM 1039 N N . MET A 1 132 ? 2.623 7.628 6.873 1.00 63.88 132 MET A N 1
ATOM 1040 C CA . MET A 1 132 ? 1.803 8.209 7.937 1.00 63.88 132 MET A CA 1
ATOM 1041 C C . MET A 1 132 ? 2.581 9.340 8.593 1.00 63.88 132 MET A C 1
ATOM 1043 O O . MET A 1 132 ? 3.741 9.155 8.949 1.00 63.88 132 MET A O 1
ATOM 1047 N N . ALA A 1 133 ? 1.956 10.515 8.718 1.00 63.25 133 ALA A N 1
ATOM 1048 C CA . ALA A 1 133 ? 2.600 11.712 9.269 1.00 63.25 133 ALA A CA 1
ATOM 1049 C C . ALA A 1 133 ? 3.979 12.005 8.630 1.00 63.25 133 ALA A C 1
ATOM 1051 O O . ALA A 1 133 ? 4.949 12.325 9.311 1.00 63.25 133 ALA A O 1
ATOM 1052 N N . GLY A 1 134 ? 4.086 11.829 7.307 1.00 63.00 134 GLY A N 1
ATOM 1053 C CA . GLY A 1 134 ? 5.318 12.049 6.545 1.00 63.00 134 GLY A CA 1
ATOM 1054 C C . GLY A 1 134 ? 6.355 10.917 6.602 1.00 63.00 134 GLY A C 1
ATOM 1055 O O . GLY A 1 134 ? 7.282 10.927 5.788 1.00 63.00 134 GLY A O 1
ATOM 1056 N N . GLN A 1 135 ? 6.196 9.915 7.470 1.00 56.88 135 GLN A N 1
ATOM 1057 C CA . GLN A 1 135 ? 7.133 8.795 7.618 1.00 56.88 135 GLN A CA 1
ATOM 1058 C C . GLN A 1 135 ? 6.708 7.571 6.807 1.00 56.88 135 GLN A C 1
ATOM 1060 O O . GLN A 1 135 ? 5.524 7.255 6.744 1.00 56.88 135 GLN A O 1
ATOM 1065 N N . SER A 1 136 ? 7.675 6.872 6.204 1.00 71.44 136 SER A N 1
ATOM 1066 C CA . SER A 1 136 ? 7.444 5.582 5.544 1.00 71.44 136 SER A CA 1
ATOM 1067 C C . SER A 1 136 ? 7.292 4.488 6.593 1.00 71.44 136 SER A C 1
ATOM 1069 O O . SER A 1 136 ? 8.213 4.270 7.374 1.00 71.44 136 SER A O 1
ATOM 1071 N N . VAL A 1 137 ? 6.156 3.795 6.596 1.00 59.69 137 VAL A N 1
ATOM 1072 C CA . VAL A 1 137 ? 5.852 2.744 7.583 1.00 59.69 137 VAL A CA 1
ATOM 1073 C C . VAL A 1 137 ? 5.846 1.340 6.981 1.00 59.69 137 VAL A C 1
ATOM 1075 O O . VAL A 1 137 ? 5.958 0.365 7.716 1.00 59.69 137 VAL A O 1
ATOM 1078 N N . ASP A 1 138 ? 5.730 1.226 5.656 1.00 72.44 138 ASP A N 1
ATOM 1079 C CA . ASP A 1 138 ? 5.790 -0.044 4.926 1.00 72.44 138 ASP A CA 1
ATOM 1080 C C . ASP A 1 138 ? 6.153 0.213 3.452 1.00 72.44 138 ASP A C 1
ATOM 1082 O O . ASP A 1 138 ? 5.864 1.287 2.916 1.00 72.44 138 ASP A O 1
ATOM 1086 N N . GLU A 1 139 ? 6.770 -0.766 2.793 1.00 81.19 139 GLU A N 1
ATOM 1087 C CA . GLU A 1 139 ? 7.135 -0.725 1.376 1.00 81.19 139 GLU A CA 1
ATOM 1088 C C . GLU A 1 139 ? 7.045 -2.123 0.753 1.00 81.19 139 GLU A C 1
ATOM 1090 O O . GLU A 1 139 ? 7.585 -3.095 1.282 1.00 81.19 139 GLU A O 1
ATOM 1095 N N . ARG A 1 140 ? 6.397 -2.236 -0.413 1.00 81.56 140 ARG A N 1
ATOM 1096 C CA . ARG A 1 140 ? 6.320 -3.490 -1.175 1.00 81.56 140 ARG A CA 1
ATOM 1097 C C . ARG A 1 140 ? 6.560 -3.287 -2.655 1.00 81.56 140 ARG A C 1
ATOM 1099 O O . ARG A 1 140 ? 6.078 -2.323 -3.242 1.00 81.56 140 ARG A O 1
ATOM 1106 N N . ALA A 1 141 ? 7.228 -4.254 -3.276 1.00 87.88 141 ALA A N 1
ATOM 1107 C CA . ALA A 1 141 ? 7.285 -4.341 -4.726 1.00 87.88 141 ALA A CA 1
ATOM 1108 C C . ALA A 1 141 ? 5.887 -4.651 -5.290 1.00 87.88 141 ALA A C 1
ATOM 1110 O O . ALA A 1 141 ? 5.222 -5.608 -4.893 1.00 87.88 141 ALA A O 1
ATOM 1111 N N . LEU A 1 142 ? 5.450 -3.806 -6.215 1.00 89.25 142 LEU A N 1
ATOM 1112 C CA . LEU A 1 142 ? 4.208 -3.914 -6.971 1.00 89.25 142 LEU A CA 1
ATOM 1113 C C . LEU A 1 142 ? 4.400 -4.595 -8.319 1.00 89.25 142 LEU A C 1
ATOM 1115 O O . LEU A 1 142 ? 3.447 -5.175 -8.827 1.00 89.25 142 LEU A O 1
ATOM 1119 N N . ALA A 1 143 ? 5.576 -4.447 -8.925 1.00 92.62 143 ALA A N 1
ATOM 1120 C CA . ALA A 1 143 ? 5.979 -5.135 -10.143 1.00 92.62 143 ALA A CA 1
ATOM 1121 C C . ALA A 1 143 ? 7.487 -4.989 -10.355 1.00 92.62 143 ALA A C 1
ATOM 1123 O O . ALA A 1 143 ? 8.078 -3.988 -9.940 1.00 92.62 143 ALA A O 1
ATOM 1124 N N . THR A 1 144 ? 8.078 -5.939 -11.067 1.00 94.75 144 THR A N 1
ATOM 1125 C CA . THR A 1 144 ? 9.413 -5.805 -11.661 1.00 94.75 144 THR A CA 1
ATOM 1126 C C . THR A 1 144 ? 9.318 -6.018 -13.162 1.00 94.75 144 THR A C 1
ATOM 1128 O O . THR A 1 144 ? 8.456 -6.760 -13.630 1.00 94.75 144 THR A O 1
ATOM 1131 N N . PHE A 1 145 ? 10.153 -5.328 -13.930 1.00 94.44 145 PHE A N 1
ATOM 1132 C CA . PHE A 1 145 ? 10.200 -5.467 -15.383 1.00 94.44 145 PHE A CA 1
ATOM 1133 C C . PHE A 1 145 ? 11.519 -4.935 -15.936 1.00 94.44 145 PHE A C 1
ATOM 1135 O O . PHE A 1 145 ? 12.234 -4.214 -15.248 1.00 94.44 145 PHE A O 1
ATOM 1142 N N . THR A 1 146 ? 11.845 -5.260 -17.181 1.00 94.75 146 THR A N 1
ATOM 1143 C CA . THR A 1 146 ? 12.936 -4.613 -17.914 1.00 94.75 146 THR A CA 1
ATOM 1144 C C . THR A 1 146 ? 12.372 -3.600 -18.894 1.00 94.75 146 THR A C 1
ATOM 1146 O O . THR A 1 146 ? 11.304 -3.811 -19.466 1.00 94.75 146 THR A O 1
ATOM 1149 N N . ARG A 1 147 ? 13.086 -2.492 -19.093 1.00 92.69 147 ARG A N 1
ATOM 1150 C CA . ARG A 1 147 ? 12.783 -1.507 -20.133 1.00 92.69 147 ARG A CA 1
ATOM 1151 C C . ARG A 1 147 ? 13.986 -1.364 -21.055 1.00 92.69 147 ARG A C 1
ATOM 1153 O O . ARG A 1 147 ? 15.092 -1.095 -20.587 1.00 92.69 147 ARG A O 1
ATOM 1160 N N . SER A 1 148 ? 13.783 -1.537 -22.352 1.00 91.50 148 SER A N 1
ATOM 1161 C CA . SER A 1 148 ? 14.811 -1.298 -23.368 1.00 91.50 148 SER A CA 1
ATOM 1162 C C . SER A 1 148 ? 14.943 0.196 -23.702 1.00 91.50 148 SER A C 1
ATOM 1164 O O . SER A 1 148 ? 14.121 1.023 -23.303 1.00 91.50 148 SER A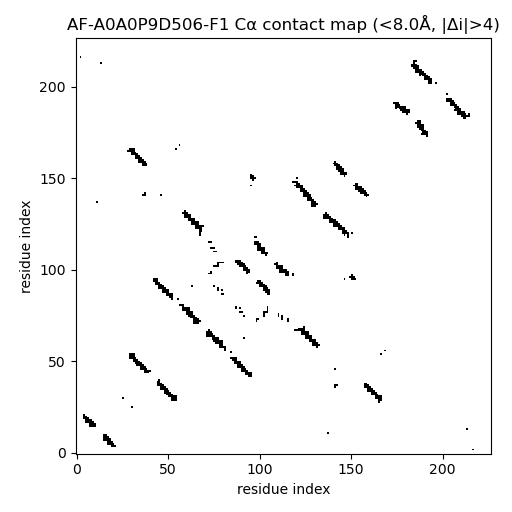 O 1
ATOM 1166 N N . GLY A 1 149 ? 15.994 0.564 -24.443 1.00 87.31 149 GLY A N 1
ATOM 1167 C CA . GLY A 1 149 ? 16.254 1.960 -24.824 1.00 87.31 149 GLY A CA 1
ATOM 1168 C C . GLY A 1 149 ? 15.155 2.591 -25.688 1.00 87.31 149 GLY A C 1
ATOM 1169 O O . GLY A 1 149 ? 14.899 3.786 -25.573 1.00 87.31 149 GLY A O 1
ATOM 1170 N N . ASP A 1 150 ? 14.459 1.786 -26.489 1.00 86.56 150 ASP A N 1
ATOM 1171 C CA . ASP A 1 150 ? 13.297 2.166 -27.305 1.00 86.56 150 ASP A CA 1
ATOM 1172 C C . ASP A 1 150 ? 11.963 2.124 -26.530 1.00 86.56 150 ASP A C 1
ATOM 1174 O O . ASP A 1 150 ? 10.907 2.407 -27.091 1.00 86.56 150 ASP A O 1
ATOM 1178 N N . GLY A 1 151 ? 11.996 1.818 -25.228 1.00 85.69 151 GLY A N 1
ATOM 1179 C CA . GLY A 1 151 ? 10.833 1.880 -24.344 1.00 85.69 151 GLY A CA 1
ATOM 1180 C C . GLY A 1 151 ? 9.943 0.639 -24.332 1.00 85.69 151 GLY A C 1
ATOM 1181 O O . GLY A 1 151 ? 8.877 0.687 -23.717 1.00 85.69 151 GLY A O 1
ATOM 1182 N N . GLN A 1 152 ? 10.374 -0.467 -24.948 1.00 89.38 152 GLN A N 1
ATOM 1183 C CA . GLN A 1 152 ? 9.684 -1.752 -24.829 1.00 89.38 152 GLN A CA 1
ATOM 1184 C C . GLN A 1 152 ? 9.843 -2.318 -23.418 1.00 89.38 152 GLN A C 1
ATOM 1186 O O . GLN A 1 152 ? 10.905 -2.204 -22.800 1.00 89.38 152 GLN A O 1
ATOM 1191 N N . ILE A 1 153 ? 8.781 -2.955 -22.918 1.00 89.56 153 ILE A N 1
ATOM 1192 C CA . ILE A 1 153 ? 8.821 -3.687 -21.651 1.00 89.56 153 ILE A CA 1
ATOM 1193 C C . ILE A 1 153 ? 9.045 -5.169 -21.909 1.00 89.56 153 ILE A C 1
ATOM 1195 O O . ILE A 1 153 ? 8.318 -5.797 -22.675 1.00 89.56 153 ILE A O 1
ATOM 1199 N N . GLY A 1 154 ? 10.012 -5.736 -21.194 1.00 91.06 154 GLY A N 1
ATOM 1200 C CA . GLY A 1 154 ? 10.239 -7.169 -21.097 1.00 91.06 154 GLY A CA 1
ATOM 1201 C C . GLY A 1 154 ? 10.100 -7.667 -19.661 1.00 91.06 154 GLY A C 1
ATOM 1202 O O . GLY A 1 154 ? 10.059 -6.887 -18.710 1.00 91.06 154 GLY A O 1
ATOM 1203 N N . ALA A 1 155 ? 10.026 -8.992 -19.510 1.00 93.50 155 ALA A N 1
ATOM 1204 C CA . ALA A 1 155 ? 10.095 -9.683 -18.218 1.00 93.50 155 ALA A CA 1
ATOM 1205 C C . ALA A 1 155 ? 9.175 -9.100 -17.121 1.00 93.50 155 ALA A C 1
ATOM 1207 O O . ALA A 1 155 ? 9.551 -9.061 -15.950 1.00 93.50 155 ALA A O 1
ATOM 1208 N N . LEU A 1 156 ? 7.980 -8.623 -17.496 1.00 93.50 156 LEU A N 1
ATOM 1209 C CA . LEU A 1 156 ? 7.034 -8.040 -16.551 1.00 93.50 156 LEU A CA 1
ATOM 1210 C C . LEU A 1 156 ? 6.512 -9.111 -15.591 1.00 93.50 156 LEU A C 1
ATOM 1212 O O . LEU A 1 156 ? 5.824 -10.048 -15.994 1.00 93.50 156 LEU A O 1
ATOM 1216 N N . VAL A 1 157 ? 6.781 -8.912 -14.307 1.00 94.81 157 VAL A N 1
ATOM 1217 C CA . VAL A 1 157 ? 6.238 -9.699 -13.204 1.00 94.81 157 VAL A CA 1
ATOM 1218 C C . VAL A 1 157 ? 5.334 -8.783 -12.377 1.00 94.81 157 VAL A C 1
ATOM 1220 O O . VAL A 1 157 ? 5.831 -8.013 -11.550 1.00 94.81 157 VAL A O 1
ATOM 1223 N N . PRO A 1 158 ? 4.008 -8.805 -12.604 1.00 91.69 158 PRO A N 1
ATOM 1224 C CA . PRO A 1 158 ? 3.078 -8.009 -11.822 1.00 91.69 158 PRO A CA 1
ATOM 1225 C C . PRO A 1 158 ? 2.874 -8.609 -10.429 1.00 91.69 158 PRO A C 1
ATOM 1227 O O . PRO A 1 158 ? 2.823 -9.824 -10.248 1.00 91.69 158 PRO A O 1
ATOM 1230 N N . GLY A 1 159 ? 2.706 -7.738 -9.442 1.00 85.62 159 GLY A N 1
ATOM 1231 C CA . GLY A 1 159 ? 2.388 -8.089 -8.067 1.00 85.62 159 GLY A CA 1
ATOM 1232 C C . GLY A 1 159 ? 0.954 -7.723 -7.694 1.00 85.62 159 GLY A C 1
ATOM 1233 O O . GLY A 1 159 ? 0.380 -6.733 -8.156 1.00 85.62 159 GLY A O 1
ATOM 1234 N N . SER A 1 160 ? 0.391 -8.510 -6.789 1.00 84.75 160 SER A N 1
ATOM 1235 C CA . SER A 1 160 ? -0.855 -8.212 -6.088 1.00 84.75 160 SER A CA 1
ATOM 1236 C C . SER A 1 160 ? -0.722 -8.611 -4.631 1.00 84.75 160 SER A C 1
ATOM 1238 O O . SER A 1 160 ? 0.090 -9.474 -4.291 1.00 84.75 160 SER A O 1
ATOM 1240 N N . GLY A 1 161 ? -1.537 -8.026 -3.769 1.00 80.00 161 GLY A N 1
ATOM 1241 C CA . GLY A 1 161 ? -1.528 -8.397 -2.369 1.00 80.00 161 GLY A CA 1
ATOM 1242 C C . GLY A 1 161 ? -2.472 -7.569 -1.527 1.00 80.00 161 GLY A C 1
ATOM 1243 O O . GLY A 1 161 ? -3.278 -6.783 -2.022 1.00 80.00 161 GLY A O 1
ATOM 1244 N N . GLU A 1 162 ? -2.346 -7.779 -0.226 1.00 78.44 162 GLU A N 1
ATOM 1245 C CA . GLU A 1 162 ? -3.158 -7.129 0.787 1.00 78.44 162 GLU A CA 1
ATOM 1246 C C . GLU A 1 162 ? -2.268 -6.659 1.941 1.00 78.44 162 GLU A C 1
ATOM 1248 O O . GLU A 1 162 ? -1.296 -7.328 2.326 1.00 78.44 162 GLU A O 1
ATOM 1253 N N . PHE A 1 163 ? -2.607 -5.498 2.489 1.00 73.50 163 PHE A N 1
ATOM 1254 C CA . PHE A 1 163 ? -2.179 -5.058 3.803 1.00 73.50 163 PHE A CA 1
ATOM 1255 C C . PHE A 1 163 ? -3.390 -4.943 4.716 1.00 73.50 163 PHE A C 1
ATOM 1257 O O . PHE A 1 163 ? -4.438 -4.442 4.310 1.00 73.50 163 PHE A O 1
ATOM 1264 N N . VAL A 1 164 ? -3.211 -5.351 5.967 1.00 69.81 164 VAL A N 1
ATOM 1265 C CA . VAL A 1 164 ? -4.216 -5.221 7.017 1.00 69.81 164 VAL A CA 1
ATOM 1266 C C . VAL A 1 164 ? -3.553 -4.512 8.190 1.00 69.81 164 VAL A C 1
ATOM 1268 O O . VAL A 1 164 ? -2.644 -5.062 8.810 1.00 69.81 164 VAL A O 1
ATOM 1271 N N . TYR A 1 165 ? -3.995 -3.291 8.483 1.00 66.69 165 TYR A N 1
ATOM 1272 C CA . TYR A 1 165 ? -3.506 -2.487 9.600 1.00 66.69 165 TYR A CA 1
ATOM 1273 C C . TYR A 1 165 ? -4.590 -2.351 10.661 1.00 66.69 165 TYR A C 1
ATOM 1275 O O . TYR A 1 165 ? -5.674 -1.826 10.411 1.00 66.69 165 TYR A O 1
ATOM 1283 N N . LEU A 1 166 ? -4.276 -2.765 11.884 1.00 57.94 166 LEU A N 1
ATOM 1284 C CA . LEU A 1 166 ? -5.112 -2.475 13.042 1.00 57.94 166 LEU A CA 1
ATOM 1285 C C . LEU A 1 166 ? -4.848 -1.024 13.459 1.00 57.94 166 LEU A C 1
ATOM 1287 O O . LEU A 1 166 ? -3.755 -0.689 13.912 1.00 57.94 166 LEU A O 1
ATOM 1291 N N . ARG A 1 167 ? -5.829 -0.138 13.261 1.00 51.12 167 ARG A N 1
ATOM 1292 C CA . ARG A 1 167 ? -5.733 1.247 13.735 1.00 51.12 167 ARG A CA 1
ATOM 1293 C C . ARG A 1 167 ? -6.000 1.296 15.230 1.00 51.12 167 ARG A C 1
ATOM 1295 O O . ARG A 1 167 ? -7.133 1.111 15.658 1.00 51.12 167 ARG A O 1
ATOM 1302 N N . HIS A 1 168 ? -4.978 1.641 16.005 1.00 41.44 168 HIS A N 1
ATOM 1303 C CA . HIS A 1 168 ? -5.158 2.113 17.370 1.00 41.44 168 HIS A CA 1
ATOM 1304 C C . HIS A 1 168 ? -5.325 3.638 17.336 1.00 41.44 168 HIS A C 1
ATOM 1306 O O . HIS A 1 168 ? -4.418 4.359 16.920 1.00 41.44 168 HIS A O 1
ATOM 1312 N N . ARG A 1 169 ? -6.497 4.151 17.726 1.00 43.34 169 ARG A N 1
ATOM 1313 C CA . ARG A 1 169 ? -6.673 5.590 17.951 1.00 43.34 169 ARG A CA 1
ATOM 1314 C C . ARG A 1 169 ? -6.049 5.896 19.310 1.00 43.34 169 ARG A C 1
ATOM 1316 O O . ARG A 1 169 ? -6.475 5.323 20.309 1.00 43.34 169 ARG A O 1
ATOM 1323 N N . ALA A 1 170 ? -5.072 6.798 19.365 1.00 41.56 170 ALA A N 1
ATOM 1324 C CA . ALA A 1 170 ? -4.792 7.474 20.622 1.00 41.56 170 ALA A CA 1
ATOM 1325 C C . ALA A 1 170 ? -6.028 8.324 20.930 1.00 41.56 170 ALA A C 1
ATOM 1327 O O . ALA A 1 170 ? -6.267 9.352 20.297 1.00 41.56 170 ALA A O 1
ATOM 1328 N N . ASP A 1 171 ? -6.875 7.833 21.826 1.00 47.59 171 ASP A N 1
ATOM 1329 C CA . ASP A 1 171 ? -7.860 8.679 22.475 1.00 47.59 171 ASP A CA 1
ATOM 1330 C C . ASP A 1 171 ? -7.082 9.821 23.158 1.00 47.59 171 ASP A C 1
ATOM 1332 O O . ASP A 1 171 ? -6.064 9.579 23.802 1.00 47.59 171 ASP A O 1
ATOM 1336 N N . THR A 1 172 ? -7.463 11.077 22.939 1.00 48.19 172 THR A N 1
ATOM 1337 C CA . THR A 1 172 ? -6.818 12.233 23.587 1.00 48.19 172 THR A CA 1
ATOM 1338 C C . THR A 1 172 ? -7.542 12.634 24.865 1.00 48.19 172 THR A C 1
ATOM 1340 O O . THR A 1 172 ? -7.126 13.584 25.526 1.00 48.19 172 THR A O 1
ATOM 1343 N N . ALA A 1 173 ? -8.601 11.907 25.246 1.00 60.44 173 ALA A N 1
ATOM 1344 C CA . ALA A 1 173 ? -9.276 12.112 26.514 1.00 60.44 173 ALA A CA 1
ATOM 1345 C C . ALA A 1 173 ? -8.267 12.068 27.667 1.00 60.44 173 ALA A C 1
ATOM 1347 O O . ALA A 1 173 ? -7.407 11.177 27.720 1.00 60.44 173 ALA A O 1
ATOM 1348 N N . ALA A 1 174 ? -8.393 13.038 28.577 1.00 63.41 174 ALA A N 1
ATOM 1349 C CA . ALA A 1 174 ? -7.629 13.073 29.811 1.00 63.41 174 ALA A CA 1
ATOM 1350 C C . ALA A 1 174 ? -7.890 11.779 30.587 1.00 63.41 174 ALA A C 1
ATOM 1352 O O . ALA A 1 174 ? -9.033 11.455 30.921 1.00 63.41 174 ALA A O 1
ATOM 1353 N N . LEU A 1 175 ? -6.823 11.026 30.831 1.00 73.38 175 LEU A N 1
ATOM 1354 C CA . LEU A 1 175 ? -6.885 9.804 31.611 1.00 73.38 175 LEU A CA 1
ATOM 1355 C C . LEU A 1 175 ? -6.740 10.131 33.091 1.00 73.38 175 LEU A C 1
ATOM 1357 O O . LEU A 1 175 ? -5.989 11.023 33.484 1.00 73.38 175 LEU A O 1
ATOM 1361 N N . ARG A 1 176 ? -7.440 9.364 33.918 1.00 79.19 176 ARG A N 1
ATOM 1362 C CA . ARG A 1 176 ? -7.148 9.257 35.343 1.00 79.19 176 ARG A CA 1
ATOM 1363 C C . ARG A 1 176 ? -5.901 8.384 35.492 1.00 79.19 176 ARG A C 1
ATOM 1365 O O . ARG A 1 176 ? -5.780 7.343 34.842 1.00 79.19 176 ARG A O 1
ATOM 1372 N N . GLY A 1 177 ? -4.953 8.866 36.290 1.00 72.56 177 GLY A N 1
ATOM 1373 C CA . GLY A 1 177 ? -3.612 8.301 36.386 1.00 72.56 177 GLY A CA 1
ATOM 1374 C C . GLY A 1 177 ? -3.466 7.272 37.501 1.00 72.56 177 GLY A C 1
ATOM 1375 O O . GLY A 1 177 ? -3.776 7.558 38.653 1.00 72.56 177 GLY A O 1
ATOM 1376 N N . SER A 1 178 ? -2.938 6.111 37.123 1.00 62.69 178 SER A N 1
ATOM 1377 C CA . SER A 1 178 ? -1.796 5.473 37.782 1.00 62.69 178 SER A CA 1
ATOM 1378 C C . SER A 1 178 ? -1.142 4.593 36.716 1.00 62.69 178 SER A C 1
ATOM 1380 O O . SER A 1 178 ? -1.683 3.521 36.433 1.00 62.69 178 SER A O 1
ATOM 1382 N N . PRO A 1 179 ? -0.076 5.062 36.040 1.00 69.88 179 PRO A N 1
ATOM 1383 C CA . PRO A 1 179 ? 0.604 4.239 35.057 1.00 69.88 179 PRO A CA 1
ATOM 1384 C C . PRO A 1 179 ? 1.093 2.960 35.732 1.00 69.88 179 PRO A C 1
ATOM 1386 O O . PRO A 1 179 ? 1.707 3.009 36.800 1.00 69.88 179 PRO A O 1
ATOM 1389 N N . ALA A 1 180 ? 0.758 1.818 35.143 1.00 75.44 180 ALA A N 1
ATOM 1390 C CA . ALA A 1 180 ? 1.181 0.515 35.635 1.00 75.44 180 ALA A CA 1
ATOM 1391 C C . ALA A 1 180 ? 2.017 -0.164 34.555 1.00 75.44 180 ALA A C 1
ATOM 1393 O O . ALA A 1 180 ? 1.546 -0.365 33.435 1.00 75.44 180 ALA A O 1
ATOM 1394 N N . ASP A 1 181 ? 3.261 -0.488 34.898 1.00 76.12 181 ASP A N 1
ATOM 1395 C CA . ASP A 1 181 ? 4.178 -1.207 34.022 1.00 76.12 181 ASP A CA 1
ATOM 1396 C C . ASP A 1 181 ? 3.946 -2.720 34.143 1.00 76.12 181 ASP A C 1
ATOM 1398 O O . ASP A 1 181 ? 3.940 -3.283 35.239 1.00 76.12 181 ASP A O 1
ATOM 1402 N N . PHE A 1 182 ? 3.774 -3.380 33.000 1.00 72.31 182 PHE A N 1
ATOM 1403 C CA . PHE A 1 182 ? 3.597 -4.822 32.868 1.00 72.31 182 PHE A CA 1
ATOM 1404 C C . PHE A 1 182 ? 4.804 -5.455 32.164 1.00 72.31 182 PHE A C 1
ATOM 1406 O O . PHE A 1 182 ? 4.670 -6.218 31.204 1.00 72.31 182 PHE A O 1
ATOM 1413 N N . GLY A 1 183 ? 6.004 -5.155 32.665 1.00 67.56 183 GLY A N 1
ATOM 1414 C CA . GLY A 1 183 ? 7.249 -5.804 32.249 1.00 67.56 183 GLY A CA 1
ATOM 1415 C C . GLY A 1 183 ? 7.977 -5.104 31.100 1.00 67.56 183 GLY A C 1
ATOM 1416 O O . GLY A 1 183 ? 8.550 -5.777 30.243 1.00 67.56 183 GLY A O 1
ATOM 1417 N N . GLY A 1 184 ? 7.938 -3.771 31.047 1.00 61.78 184 GLY A N 1
ATOM 1418 C CA . GLY A 1 184 ? 8.735 -2.903 30.173 1.00 61.78 184 GLY A CA 1
ATOM 1419 C C . GLY A 1 184 ? 8.299 -2.852 28.706 1.00 61.78 184 GLY A C 1
ATOM 1420 O O . GLY A 1 184 ? 8.655 -1.924 27.986 1.00 61.78 184 GLY A O 1
ATOM 1421 N N . GLY A 1 185 ? 7.516 -3.830 28.244 1.00 65.38 185 GLY A N 1
ATOM 1422 C CA . GLY A 1 185 ? 6.968 -3.866 26.884 1.00 65.38 185 GLY A CA 1
ATOM 1423 C C . GLY A 1 185 ? 5.537 -3.342 26.765 1.00 65.38 185 GLY A C 1
ATOM 1424 O O . GLY A 1 185 ? 5.101 -3.019 25.660 1.00 65.38 185 GLY A O 1
ATOM 1425 N N . LEU A 1 186 ? 4.808 -3.250 27.879 1.00 69.12 186 LEU A N 1
ATOM 1426 C CA . LEU A 1 186 ? 3.404 -2.854 27.923 1.00 69.12 186 LEU A CA 1
ATOM 1427 C C . LEU A 1 186 ? 3.114 -2.064 29.201 1.00 69.12 186 LEU A C 1
ATOM 1429 O O . LEU A 1 186 ? 3.399 -2.525 30.299 1.00 69.12 186 LEU A O 1
ATOM 1433 N N . GLU A 1 187 ? 2.492 -0.907 29.043 1.00 78.81 187 GLU A N 1
ATOM 1434 C CA . GLU A 1 187 ? 2.105 0.001 30.114 1.00 78.81 187 GLU A CA 1
ATOM 1435 C C . GLU A 1 187 ? 0.596 0.254 30.043 1.00 78.81 187 GLU A C 1
ATOM 1437 O O . GLU A 1 187 ? 0.042 0.485 28.965 1.00 78.81 187 GLU A O 1
ATOM 1442 N N . LEU A 1 188 ? -0.091 0.251 31.183 1.00 79.94 188 LEU A N 1
ATOM 1443 C CA . LEU A 1 188 ? -1.403 0.883 31.290 1.00 79.94 188 LEU A CA 1
ATOM 1444 C C . LEU A 1 188 ? -1.181 2.393 31.430 1.00 79.94 188 LEU A C 1
ATOM 1446 O O . LEU A 1 188 ? -0.989 2.878 32.537 1.00 79.94 188 LEU A O 1
ATOM 1450 N N . ALA A 1 189 ? -1.233 3.138 30.327 1.00 78.62 189 ALA A N 1
ATOM 1451 C CA . ALA A 1 189 ? -1.033 4.593 30.300 1.00 78.62 189 ALA A CA 1
ATOM 1452 C C . ALA A 1 189 ? -2.110 5.373 31.085 1.00 78.62 189 ALA A C 1
ATOM 1454 O O . ALA A 1 189 ? -1.943 6.549 31.406 1.00 78.62 189 ALA A O 1
ATOM 1455 N N . GLY A 1 190 ? -3.239 4.728 31.384 1.00 82.69 190 GLY A N 1
ATOM 1456 C CA . GLY A 1 190 ? -4.258 5.234 32.298 1.00 82.69 190 GLY A CA 1
ATOM 1457 C C . GLY A 1 190 ? -5.652 4.740 31.937 1.00 82.69 190 GLY A C 1
ATOM 1458 O O . GLY A 1 190 ? -5.828 3.876 31.078 1.00 82.69 190 GLY A O 1
ATOM 1459 N N . TRP A 1 191 ? -6.661 5.293 32.599 1.00 84.00 191 TRP A N 1
ATOM 1460 C CA . TRP A 1 191 ? -8.046 4.851 32.441 1.00 84.00 191 TRP A CA 1
ATOM 1461 C C . TRP A 1 191 ? -9.031 6.021 32.444 1.00 84.00 191 TRP A C 1
ATOM 1463 O O . TRP A 1 191 ? -8.714 7.128 32.878 1.00 84.00 191 TRP A O 1
ATOM 1473 N N . ASN A 1 192 ? -10.248 5.791 31.967 1.00 81.75 192 ASN A N 1
ATOM 1474 C CA . ASN A 1 192 ? -11.366 6.717 32.097 1.00 81.75 192 ASN A CA 1
ATOM 1475 C C . ASN A 1 192 ? -12.608 5.986 32.621 1.00 81.75 192 ASN A C 1
ATOM 1477 O O . ASN A 1 192 ? -12.791 4.787 32.436 1.00 81.75 192 ASN A O 1
ATOM 1481 N N . GLY A 1 193 ? -13.465 6.722 33.317 1.00 80.00 193 GLY A N 1
ATOM 1482 C CA . GLY A 1 193 ? -14.699 6.195 33.884 1.00 80.00 193 GLY A CA 1
ATOM 1483 C C . GLY A 1 193 ? -15.572 7.328 34.417 1.00 80.00 193 GLY A C 1
ATOM 1484 O O . GLY A 1 193 ? -15.124 8.482 34.467 1.00 80.00 193 GLY A O 1
ATOM 1485 N N . PRO A 1 194 ? -16.820 7.045 34.818 1.00 79.06 194 PRO A N 1
ATOM 1486 C CA . PRO A 1 194 ? -17.716 8.073 35.328 1.00 79.06 194 PRO A CA 1
ATOM 1487 C C . PRO A 1 194 ? -17.165 8.706 36.616 1.00 79.06 194 PRO A C 1
ATOM 1489 O O . PRO A 1 194 ? -16.387 8.109 37.361 1.00 79.06 194 PRO A O 1
ATOM 1492 N N . ALA A 1 195 ? -17.505 9.974 36.860 1.00 80.31 195 ALA A N 1
ATOM 1493 C CA . ALA A 1 195 ? -17.110 10.685 38.084 1.00 80.31 195 ALA A CA 1
ATOM 1494 C C . ALA A 1 195 ? -17.855 10.173 39.327 1.00 80.31 195 ALA A C 1
ATOM 1496 O O . ALA A 1 195 ? -17.336 10.253 40.435 1.00 80.31 195 ALA A O 1
ATOM 1497 N N . ARG A 1 196 ? -19.066 9.643 39.134 1.00 80.31 196 ARG A N 1
ATOM 1498 C CA . ARG A 1 196 ? -19.875 8.975 40.154 1.00 80.31 196 ARG A CA 1
ATOM 1499 C C . ARG A 1 196 ? -20.566 7.776 39.519 1.00 80.31 196 ARG A C 1
ATOM 1501 O O . ARG A 1 196 ? -21.062 7.891 38.401 1.00 80.31 196 ARG A O 1
ATOM 1508 N N . ALA A 1 197 ? -20.604 6.660 40.233 1.00 81.12 197 ALA A N 1
ATOM 1509 C CA . ALA A 1 197 ? -21.420 5.507 39.881 1.00 81.12 197 ALA A CA 1
ATOM 1510 C C . ALA A 1 197 ? -22.706 5.533 40.719 1.00 81.12 197 ALA A C 1
ATOM 1512 O O . ALA A 1 197 ? -22.669 5.902 41.892 1.00 81.12 197 ALA A O 1
ATOM 1513 N N . ALA A 1 198 ? -23.837 5.169 40.118 1.00 83.88 198 ALA A N 1
ATOM 1514 C CA . ALA A 1 198 ? -25.089 4.966 40.838 1.00 83.88 198 ALA A CA 1
ATOM 1515 C C . ALA A 1 198 ? -25.279 3.471 41.110 1.00 83.88 198 ALA A C 1
ATOM 1517 O O . ALA A 1 198 ? -24.977 2.642 40.249 1.00 83.88 198 ALA A O 1
ATOM 1518 N N . ALA A 1 199 ? -25.794 3.126 42.291 1.00 85.44 199 ALA A N 1
ATOM 1519 C CA . ALA A 1 199 ? -26.120 1.743 42.617 1.00 85.44 199 ALA A CA 1
ATOM 1520 C C . ALA A 1 199 ? -27.115 1.176 41.588 1.00 85.44 199 ALA A C 1
ATOM 1522 O O . ALA A 1 199 ? -28.118 1.813 41.268 1.00 85.44 199 ALA A O 1
ATOM 1523 N N . GLY A 1 200 ? -26.812 -0.009 41.051 1.00 82.94 200 GLY A N 1
ATOM 1524 C CA . GLY A 1 200 ? -27.632 -0.676 40.035 1.00 82.94 200 GLY A CA 1
ATOM 1525 C C . GLY A 1 200 ? -27.456 -0.169 38.596 1.00 82.94 200 GLY A C 1
ATOM 1526 O O . GLY A 1 200 ? -28.068 -0.735 37.695 1.00 82.94 200 GLY A O 1
ATOM 1527 N N . ALA A 1 201 ? -26.623 0.849 38.348 1.00 82.81 201 ALA A N 1
ATOM 1528 C CA . ALA A 1 201 ? -26.305 1.309 36.994 1.00 82.81 201 ALA A CA 1
ATOM 1529 C C . ALA A 1 201 ? -25.036 0.624 36.443 1.00 82.81 201 ALA A C 1
ATOM 1531 O O . ALA A 1 201 ? -24.100 0.372 37.207 1.00 82.81 201 ALA A O 1
ATOM 1532 N N . PRO A 1 202 ? -24.958 0.349 35.126 1.00 78.69 202 PRO A N 1
ATOM 1533 C CA . PRO A 1 202 ? -23.753 -0.199 34.513 1.00 78.69 202 PRO A CA 1
ATOM 1534 C C . PRO A 1 202 ? -22.579 0.781 34.623 1.00 78.69 202 PRO A C 1
ATOM 1536 O O . PRO A 1 202 ? -22.717 1.982 34.377 1.00 78.69 202 PRO A O 1
ATOM 1539 N N . LEU A 1 203 ? -21.408 0.246 34.967 1.00 79.25 203 LEU A N 1
ATOM 1540 C CA . LEU A 1 203 ? -20.155 0.986 35.033 1.00 79.25 203 LEU A CA 1
ATOM 1541 C C . LEU A 1 203 ? -19.347 0.741 33.756 1.00 79.25 203 LEU A C 1
ATOM 1543 O O . LEU A 1 203 ? -18.952 -0.388 33.479 1.00 79.25 203 LEU A O 1
ATOM 1547 N N . THR A 1 204 ? -19.057 1.805 33.009 1.00 78.19 204 THR A N 1
ATOM 1548 C CA . THR A 1 204 ? -18.138 1.740 31.865 1.00 78.19 204 THR A CA 1
ATOM 1549 C C . THR A 1 204 ? -16.775 2.277 32.276 1.00 78.19 204 THR A C 1
ATOM 1551 O O . THR A 1 204 ? -16.654 3.447 32.647 1.00 78.19 204 THR A O 1
ATOM 1554 N N . ILE A 1 205 ? -15.752 1.429 32.181 1.00 78.75 205 ILE A N 1
ATOM 1555 C CA . ILE A 1 205 ? -14.346 1.787 32.385 1.00 78.75 205 ILE A CA 1
ATOM 1556 C C . ILE A 1 205 ? -13.616 1.565 31.064 1.00 78.75 205 ILE A C 1
ATOM 1558 O O . ILE A 1 205 ? -13.669 0.468 30.510 1.00 78.75 205 ILE A O 1
ATOM 1562 N N . GLY A 1 206 ? -12.937 2.589 30.554 1.00 77.06 206 GLY A N 1
ATOM 1563 C CA . GLY A 1 206 ? -11.999 2.435 29.448 1.00 77.06 206 GLY A CA 1
ATOM 1564 C C . GLY A 1 206 ? -10.566 2.398 29.967 1.00 77.06 206 GLY A C 1
ATOM 1565 O O . GLY A 1 206 ? -10.191 3.147 30.867 1.00 77.06 206 GLY A O 1
ATOM 1566 N N . LEU A 1 207 ? -9.761 1.505 29.395 1.00 78.81 207 LEU A N 1
ATOM 1567 C CA . LEU A 1 207 ? -8.350 1.319 29.726 1.00 78.81 207 LEU A CA 1
ATOM 1568 C C . LEU A 1 207 ? -7.509 1.692 28.505 1.00 78.81 207 LEU A C 1
ATOM 1570 O O . LEU A 1 207 ? -7.789 1.221 27.401 1.00 78.81 207 LEU A O 1
ATOM 1574 N N . ARG A 1 208 ? -6.478 2.520 28.692 1.00 75.06 208 ARG A N 1
ATOM 1575 C CA . ARG A 1 208 ? -5.521 2.859 27.638 1.00 75.06 208 ARG A CA 1
ATOM 1576 C C . ARG A 1 208 ? -4.209 2.142 27.886 1.00 75.06 208 ARG A C 1
ATOM 1578 O O . ARG A 1 208 ? -3.549 2.381 28.890 1.00 75.06 208 ARG A O 1
ATOM 1585 N N . TRP A 1 209 ? -3.817 1.332 26.917 1.00 74.94 209 TRP A N 1
ATOM 1586 C CA . TRP A 1 209 ? -2.553 0.615 26.923 1.00 74.94 209 TRP A CA 1
ATOM 1587 C C . TRP A 1 209 ? -1.565 1.276 25.963 1.00 74.94 209 TRP A C 1
ATOM 1589 O O . TRP A 1 209 ? -1.945 1.729 24.882 1.00 74.94 209 TRP A O 1
ATOM 1599 N N . GLN A 1 210 ? -0.301 1.323 26.357 1.00 71.12 210 GLN A N 1
ATOM 1600 C CA . GLN A 1 210 ? 0.813 1.793 25.552 1.00 71.12 210 GLN A CA 1
ATOM 1601 C C . GLN A 1 210 ? 1.855 0.683 25.473 1.00 71.12 210 GLN A C 1
ATOM 1603 O O . GLN A 1 210 ? 2.336 0.190 26.486 1.00 71.12 210 GLN A O 1
ATOM 1608 N N . ALA A 1 211 ? 2.199 0.269 24.258 1.00 67.12 211 ALA A N 1
ATOM 1609 C CA . ALA A 1 211 ? 3.301 -0.656 24.054 1.00 67.12 211 ALA A CA 1
ATOM 1610 C C . ALA A 1 211 ? 4.615 0.137 24.030 1.00 67.12 211 ALA A C 1
ATOM 1612 O O . ALA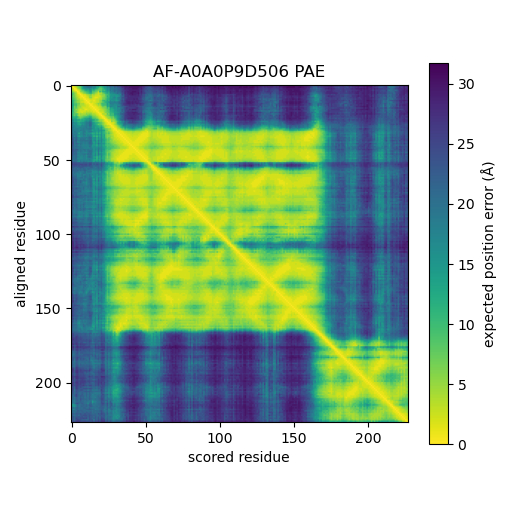 A 1 211 ? 4.778 1.028 23.196 1.00 67.12 211 ALA A O 1
ATOM 1613 N N . GLY A 1 212 ? 5.528 -0.176 24.949 1.00 62.09 212 GLY A N 1
ATOM 1614 C CA . GLY A 1 212 ? 6.898 0.350 24.957 1.00 62.09 212 GLY A CA 1
ATOM 1615 C C . GLY A 1 212 ? 7.859 -0.476 24.095 1.00 62.09 212 GLY A C 1
ATOM 1616 O O . GLY A 1 212 ? 8.941 -0.008 23.754 1.00 62.09 212 GLY A O 1
ATOM 1617 N N . ALA A 1 213 ? 7.455 -1.697 23.729 1.00 59.09 213 ALA A N 1
ATOM 1618 C CA . ALA A 1 213 ? 8.177 -2.604 22.844 1.00 59.09 213 ALA A CA 1
ATOM 1619 C C . ALA A 1 213 ? 7.201 -3.578 22.156 1.00 59.09 213 ALA A C 1
ATOM 1621 O O . ALA A 1 213 ? 6.008 -3.624 22.463 1.00 59.09 213 ALA A O 1
ATOM 1622 N N . VAL A 1 214 ? 7.708 -4.409 21.239 1.00 52.84 214 VAL A N 1
ATOM 1623 C CA . VAL A 1 214 ? 6.916 -5.469 20.595 1.00 52.84 214 VAL A CA 1
ATOM 1624 C C . VAL A 1 214 ? 6.347 -6.439 21.640 1.00 52.84 214 VAL A C 1
ATOM 1626 O O . VAL A 1 214 ? 7.086 -7.113 22.357 1.00 52.84 214 VAL A O 1
ATOM 1629 N N . ILE A 1 215 ? 5.019 -6.579 21.671 1.00 55.38 215 ILE A N 1
ATOM 1630 C CA . ILE A 1 215 ? 4.316 -7.518 22.553 1.00 55.38 215 ILE A CA 1
ATOM 1631 C C . ILE A 1 215 ? 4.495 -8.946 22.011 1.00 55.38 215 ILE A C 1
ATOM 1633 O O . ILE A 1 215 ? 3.834 -9.370 21.063 1.00 55.38 215 ILE A O 1
ATOM 1637 N N . ALA A 1 216 ? 5.424 -9.697 22.604 1.00 48.03 216 ALA A N 1
ATOM 1638 C CA . ALA A 1 216 ? 5.802 -11.037 22.145 1.00 48.03 216 ALA A CA 1
ATOM 1639 C C . ALA A 1 216 ? 4.826 -12.158 22.564 1.00 48.03 216 ALA A C 1
ATOM 1641 O O . ALA A 1 216 ? 4.943 -13.285 22.079 1.00 48.03 216 ALA A O 1
ATOM 1642 N N . GLN A 1 217 ? 3.880 -11.866 23.459 1.00 47.97 217 GLN A N 1
ATOM 1643 C CA . GLN A 1 217 ? 2.940 -12.829 24.034 1.00 47.97 217 GLN A CA 1
ATOM 1644 C C . GLN A 1 217 ? 1.555 -12.206 24.215 1.00 47.97 217 GLN A C 1
ATOM 1646 O O . GLN A 1 217 ? 1.443 -11.010 24.464 1.00 47.97 217 GLN A O 1
ATOM 1651 N N . ALA A 1 218 ? 0.496 -13.009 24.098 1.00 48.34 218 ALA A N 1
ATOM 1652 C CA . ALA A 1 218 ? -0.850 -12.530 24.390 1.00 48.34 218 ALA A CA 1
ATOM 1653 C C . ALA A 1 218 ? -0.939 -12.094 25.860 1.00 48.34 218 ALA A C 1
ATOM 1655 O O . ALA A 1 218 ? -0.490 -12.813 26.752 1.00 48.34 218 ALA A O 1
ATOM 1656 N N . PHE A 1 219 ? -1.510 -10.917 26.084 1.00 55.53 219 PHE A N 1
ATOM 1657 C CA . PHE A 1 219 ? -1.710 -10.339 27.403 1.00 55.53 219 PHE A CA 1
ATOM 1658 C C . PHE A 1 219 ? -3.209 -10.263 27.690 1.00 55.53 219 PHE A C 1
ATOM 1660 O O . PHE A 1 219 ? -3.977 -9.769 26.864 1.00 55.53 219 PHE A O 1
ATOM 1667 N N . PHE A 1 220 ? -3.607 -10.777 28.851 1.00 63.03 220 PHE A N 1
ATOM 16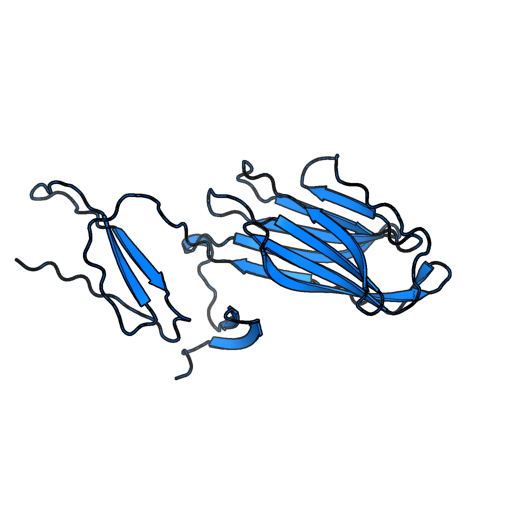68 C CA . PHE A 1 220 ? -4.992 -10.820 29.308 1.00 63.03 220 PHE A CA 1
ATOM 1669 C C . PHE A 1 220 ? -5.059 -10.107 30.661 1.00 63.03 220 PHE A C 1
ATOM 1671 O O . PHE A 1 220 ? -4.832 -10.750 31.685 1.00 63.03 220 PHE A O 1
ATOM 1678 N N . PRO A 1 221 ? -5.285 -8.783 30.687 1.00 64.31 221 PRO A N 1
ATOM 1679 C CA . PRO A 1 221 ? -5.435 -8.078 31.947 1.00 64.31 221 PRO A CA 1
ATOM 1680 C C . PRO A 1 221 ? -6.719 -8.540 32.631 1.00 64.31 221 PRO A C 1
ATOM 1682 O O . PRO A 1 221 ? -7.779 -8.593 32.005 1.00 64.31 221 PRO A O 1
ATOM 1685 N N . GLU A 1 222 ? -6.623 -8.836 33.920 1.00 69.25 222 GLU A N 1
ATOM 1686 C CA . GLU A 1 222 ? -7.784 -9.046 34.773 1.00 69.25 222 GLU A CA 1
ATOM 1687 C C . GLU A 1 222 ? -8.102 -7.740 35.502 1.00 69.25 222 GLU A C 1
ATOM 1689 O O . GLU A 1 222 ? -7.219 -7.108 36.084 1.00 69.25 222 GLU A O 1
ATOM 1694 N N . LEU A 1 223 ? -9.366 -7.321 35.450 1.00 68.25 223 LEU A N 1
ATOM 1695 C CA . LEU A 1 223 ? -9.864 -6.199 36.233 1.00 68.25 223 LEU A CA 1
ATOM 1696 C C . LEU A 1 223 ? -10.613 -6.759 37.441 1.00 68.25 223 LEU A C 1
ATOM 1698 O O . LEU A 1 223 ? -11.660 -7.383 37.279 1.00 68.25 223 LEU A O 1
ATOM 1702 N N . GLN A 1 224 ? -10.095 -6.498 38.637 1.00 75.19 224 GLN A N 1
ATOM 1703 C CA . GLN A 1 224 ? -10.772 -6.827 39.886 1.00 75.19 224 GLN A CA 1
ATOM 1704 C C . GLN A 1 224 ? -11.324 -5.550 40.519 1.00 75.19 224 GLN A C 1
ATOM 1706 O O . GLN A 1 224 ? -10.606 -4.565 40.692 1.00 75.19 224 GLN A O 1
ATOM 1711 N N . LEU A 1 225 ? -12.617 -5.568 40.837 1.00 70.00 225 LEU A N 1
ATOM 1712 C CA . LEU A 1 225 ? -13.250 -4.548 41.665 1.00 70.00 225 LEU A CA 1
ATOM 1713 C C . LEU A 1 225 ? -13.106 -5.003 43.116 1.00 70.00 225 LEU A C 1
ATOM 1715 O O . LEU A 1 225 ? -13.635 -6.053 43.474 1.00 70.00 225 LEU A O 1
ATOM 1719 N N . LEU A 1 226 ? -12.354 -4.241 43.903 1.00 74.94 226 LEU A N 1
ATOM 1720 C CA . LEU A 1 226 ? -12.194 -4.473 45.337 1.00 74.94 226 LEU A CA 1
ATOM 1721 C C . LEU A 1 226 ? -13.238 -3.640 46.091 1.00 74.94 226 LEU A C 1
ATOM 1723 O O . LEU A 1 226 ? -13.534 -2.515 45.675 1.00 74.94 226 LEU A O 1
ATOM 1727 N N . ASP A 1 227 ? -13.812 -4.226 47.138 1.00 65.44 227 ASP A N 1
ATOM 1728 C CA . ASP A 1 227 ? -14.813 -3.638 48.032 1.00 65.44 227 ASP A CA 1
ATOM 1729 C C . ASP A 1 227 ? -14.209 -2.776 49.153 1.00 65.44 227 ASP A C 1
ATOM 1731 O O . ASP A 1 227 ? -13.058 -3.028 49.581 1.00 65.44 227 ASP A O 1
#

Nearest PDB structures (foldseek):
  3cmg-assembly1_A  TM=4.148E-01  e=1.053E-01  Bacteroides fragilis NCTC 9343
  7xyr-assembly1_A  TM=4.508E-01  e=3.873E-01  Bacteroides thetaiotaomicron
  3hn3-assembly1_B  TM=2.633E-01  e=2.467E-01  Homo sapiens
  6f7e-assembly1_A  TM=4.250E-01  e=8.644E+00  Streptomyces coelicolor A3(2)

Mean predicted aligned error: 14.54 Å